Protein AF-K9XPC3-F1 (afdb_monomer_lite)

InterPro domains:
  IPR000932 Photosystem antenna protein-like [PF00421] (11-180)
  IPR036001 Photosystem antenna protein-like superfamily [SSF161077] (6-195)

Organism: Stanieria cyanosphaera (strain ATCC 29371 / PCC 7437) (NCBI:txid111780)

Sequence (208 aa):
MHTYDQPRVKYDWWAGNARFANLSGLFIAAHVAQAALITFWAGAFTFFELSKFDPSLPMSEQGLILLPHLATLGLGVGEGGQVVDTVDTYPMFVVGAVHLISSGVLGAGALFHNFKAPSDLKEAKGQARKFHFEWDDPKQLGIILGHHLLFLGIGALLLVGKAMFWGGLYDVNIQDVRVVTEPTLNPLTRRQKARSFRNVKRRIKVTN

Radius of gyration: 22.87 Å; chains: 1; bounding box: 52×40×64 Å

pLDDT: mean 90.03, std 12.76, range [41.28, 98.69]

Structure (mmCIF, N/CA/C/O backbone):
data_AF-K9XPC3-F1
#
_entry.id   AF-K9XPC3-F1
#
loop_
_atom_site.group_PDB
_atom_site.id
_atom_site.type_symbol
_atom_site.label_atom_id
_atom_site.label_alt_id
_atom_site.label_comp_id
_atom_site.label_asym_id
_atom_site.label_entity_id
_atom_site.label_seq_id
_atom_site.pdbx_PDB_ins_code
_atom_site.Cartn_x
_atom_site.Cartn_y
_atom_site.Cartn_z
_atom_site.occupancy
_atom_site.B_iso_or_equiv
_atom_site.auth_seq_id
_atom_site.auth_comp_id
_atom_site.auth_asym_id
_atom_site.auth_atom_id
_atom_site.pdbx_PDB_model_num
ATOM 1 N N . MET A 1 1 ? 4.446 8.593 -24.744 1.00 71.50 1 MET A N 1
ATOM 2 C CA . MET A 1 1 ? 3.909 9.978 -24.724 1.00 71.50 1 MET A CA 1
ATOM 3 C C . MET A 1 1 ? 3.446 10.337 -26.118 1.00 71.50 1 MET A C 1
ATOM 5 O O . MET A 1 1 ? 4.089 9.898 -27.059 1.00 71.50 1 MET A O 1
ATOM 9 N N . HIS A 1 2 ? 2.356 11.092 -26.259 1.00 74.19 2 HIS A N 1
ATOM 10 C CA . HIS A 1 2 ? 1.930 11.565 -27.573 1.00 74.19 2 HIS A CA 1
ATOM 11 C C . HIS A 1 2 ? 2.957 12.576 -28.085 1.00 74.19 2 HIS A C 1
ATOM 13 O O . HIS A 1 2 ? 3.075 13.670 -27.536 1.00 74.19 2 HIS A O 1
ATOM 19 N N . THR A 1 3 ? 3.744 12.190 -29.082 1.00 77.00 3 THR A N 1
ATOM 20 C CA . THR A 1 3 ? 4.784 13.048 -29.654 1.00 77.00 3 THR A CA 1
ATOM 21 C C . THR A 1 3 ? 4.285 13.855 -30.850 1.00 77.00 3 THR A C 1
ATOM 23 O O . THR A 1 3 ? 5.065 14.619 -31.400 1.00 77.00 3 THR A O 1
ATOM 26 N N . TYR A 1 4 ? 3.003 13.731 -31.236 1.00 77.12 4 TYR A N 1
ATOM 27 C CA . TYR A 1 4 ? 2.427 14.379 -32.428 1.00 77.12 4 TYR A CA 1
ATOM 28 C C . TYR A 1 4 ? 3.319 14.173 -33.665 1.00 77.12 4 TYR A C 1
ATOM 30 O O . TYR A 1 4 ? 3.701 15.130 -34.333 1.00 77.12 4 TYR A O 1
ATOM 38 N N . ASP A 1 5 ? 3.746 12.925 -33.879 1.00 77.25 5 ASP A N 1
ATOM 39 C CA . ASP A 1 5 ? 4.663 12.503 -34.946 1.00 77.25 5 ASP A CA 1
ATOM 40 C C . ASP A 1 5 ? 6.055 13.166 -34.925 1.00 77.25 5 ASP A C 1
ATOM 42 O O . ASP A 1 5 ? 6.847 12.999 -35.852 1.00 77.25 5 ASP A O 1
ATOM 46 N N . GLN A 1 6 ? 6.415 13.869 -33.843 1.00 76.12 6 GLN A N 1
ATOM 47 C CA . GLN A 1 6 ? 7.763 14.399 -33.659 1.00 76.12 6 GLN A CA 1
ATOM 48 C C . GLN A 1 6 ? 8.710 13.291 -33.170 1.00 76.12 6 GLN A C 1
ATOM 50 O O . GLN A 1 6 ? 8.549 12.780 -32.057 1.00 76.12 6 GLN A O 1
ATOM 55 N N . PRO A 1 7 ? 9.755 12.937 -33.940 1.00 73.94 7 PRO A N 1
ATOM 56 C CA . PRO A 1 7 ? 10.661 11.844 -33.583 1.00 73.94 7 PRO A CA 1
ATOM 57 C C . PRO A 1 7 ? 11.599 12.197 -32.419 1.00 73.94 7 PRO A C 1
ATOM 59 O O . PRO A 1 7 ? 12.181 11.311 -31.797 1.00 73.94 7 PRO A O 1
ATOM 62 N N . ARG A 1 8 ? 11.770 13.491 -32.112 1.00 79.44 8 ARG A N 1
ATOM 63 C CA . ARG A 1 8 ? 12.551 13.981 -30.969 1.00 79.44 8 ARG A CA 1
ATOM 64 C C . ARG A 1 8 ? 11.817 15.116 -30.276 1.00 79.44 8 ARG A C 1
ATOM 66 O O . ARG A 1 8 ? 11.834 16.247 -30.748 1.00 79.44 8 ARG A O 1
ATOM 73 N N . VAL A 1 9 ? 11.237 14.812 -29.122 1.00 84.50 9 VAL A N 1
ATOM 74 C CA . VAL A 1 9 ? 10.659 15.812 -28.222 1.00 84.50 9 VAL A CA 1
ATOM 75 C C . VAL A 1 9 ? 11.666 16.105 -27.114 1.00 84.50 9 VAL A C 1
ATOM 77 O O . VAL A 1 9 ? 12.133 15.191 -26.432 1.00 84.50 9 VAL A O 1
ATOM 80 N N . LYS A 1 10 ? 12.017 17.380 -26.932 1.00 87.56 10 LYS A N 1
ATOM 81 C CA . LYS A 1 10 ? 12.843 17.832 -25.810 1.00 87.56 10 LYS A CA 1
ATOM 82 C C . LYS A 1 10 ? 11.926 18.355 -24.710 1.00 87.56 10 LYS A C 1
ATOM 84 O O . LYS A 1 10 ? 11.203 19.320 -24.920 1.00 87.56 10 LYS A O 1
ATOM 89 N N . TYR A 1 11 ? 11.977 17.725 -23.542 1.00 89.56 11 TYR A N 1
ATOM 90 C CA . TYR A 1 11 ? 11.212 18.156 -22.373 1.00 89.56 11 TYR A CA 1
ATOM 91 C C . TYR A 1 11 ? 12.061 19.048 -21.469 1.00 89.56 11 TYR A C 1
ATOM 93 O O . TYR A 1 11 ? 13.179 18.674 -21.096 1.00 89.56 11 TYR A O 1
ATOM 101 N N . ASP A 1 12 ? 11.517 20.192 -21.069 1.00 93.62 12 ASP A N 1
ATOM 102 C CA . ASP A 1 12 ? 12.112 21.068 -20.059 1.00 93.62 12 ASP A CA 1
ATOM 103 C C . ASP A 1 12 ? 12.017 20.466 -18.649 1.00 93.62 12 ASP A C 1
ATOM 105 O O . ASP A 1 12 ? 11.412 19.417 -18.431 1.00 93.62 12 ASP A O 1
ATOM 109 N N . TRP A 1 13 ? 12.685 21.094 -17.678 1.00 95.31 13 TRP A N 1
ATOM 110 C CA . TRP A 1 13 ? 12.867 20.537 -16.332 1.00 95.31 13 TRP A CA 1
ATOM 111 C C . TRP A 1 13 ? 11.548 20.325 -15.572 1.00 95.31 13 TRP A C 1
ATOM 113 O O . TRP A 1 13 ? 11.419 19.338 -14.852 1.00 95.31 13 TRP A O 1
ATOM 123 N N . TRP A 1 14 ? 10.552 21.189 -15.784 1.00 93.88 14 TRP A N 1
ATOM 124 C CA . TRP A 1 14 ? 9.223 21.080 -15.172 1.00 93.88 14 TRP A CA 1
ATOM 125 C C . TRP A 1 14 ? 8.438 19.858 -15.679 1.00 93.88 14 TRP A C 1
ATOM 127 O O . TRP A 1 14 ? 7.578 19.340 -14.974 1.00 93.88 14 TRP A O 1
ATOM 137 N N . ALA A 1 15 ? 8.780 19.348 -16.868 1.00 93.88 15 ALA A N 1
ATOM 138 C CA . ALA A 1 15 ? 8.285 18.093 -17.430 1.00 93.88 15 ALA A CA 1
ATOM 139 C C . ALA A 1 15 ? 9.340 16.975 -17.343 1.00 93.88 15 ALA A C 1
ATOM 141 O O . ALA A 1 15 ? 9.340 16.053 -18.155 1.00 93.88 15 ALA A O 1
ATOM 142 N N . GLY A 1 16 ? 10.264 17.036 -16.378 1.00 93.31 16 GLY A N 1
ATOM 143 C CA . GLY A 1 16 ? 11.435 16.155 -16.320 1.00 93.31 16 GLY A CA 1
ATOM 144 C C . GLY A 1 16 ? 11.111 14.658 -16.365 1.00 93.31 16 GLY A C 1
ATOM 145 O O . GLY A 1 16 ? 11.812 13.906 -17.042 1.00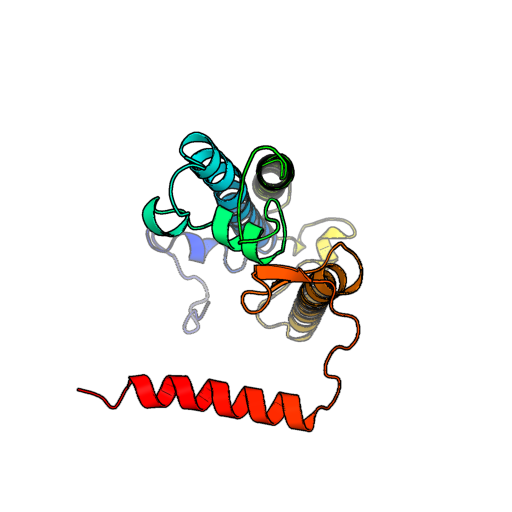 93.31 16 GLY A O 1
ATOM 146 N N . ASN A 1 17 ? 10.006 14.230 -15.744 1.00 95.25 17 ASN A N 1
ATOM 147 C CA . ASN A 1 17 ? 9.603 12.819 -15.723 1.00 95.25 17 ASN A CA 1
ATOM 148 C C . ASN A 1 17 ? 9.203 12.273 -17.103 1.00 95.25 17 ASN A C 1
ATOM 150 O O . ASN A 1 17 ? 9.274 11.070 -17.346 1.00 95.25 17 ASN A O 1
ATOM 154 N N . ALA A 1 18 ? 8.856 13.152 -18.046 1.00 93.25 18 ALA A N 1
ATOM 155 C CA . ALA A 1 18 ? 8.608 12.788 -19.437 1.00 93.25 18 ALA A CA 1
ATOM 156 C C . ALA A 1 18 ? 9.827 12.152 -20.117 1.00 93.25 18 ALA A C 1
ATOM 158 O O . ALA A 1 18 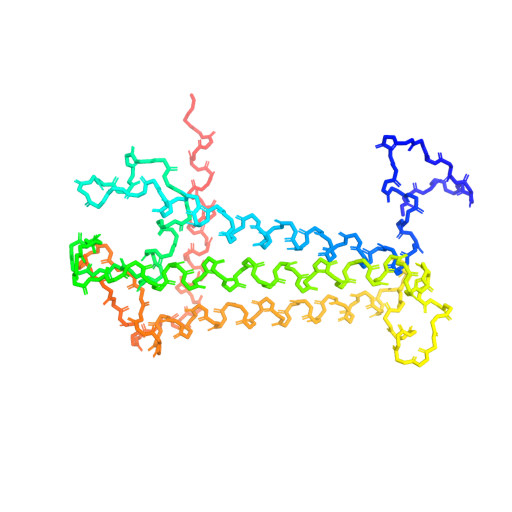? 9.686 11.315 -21.009 1.00 93.25 18 ALA A O 1
ATOM 159 N N . ARG A 1 19 ? 11.034 12.534 -19.681 1.00 93.31 19 ARG A N 1
ATOM 160 C CA . ARG A 1 19 ? 12.304 12.147 -20.311 1.00 93.31 19 ARG A CA 1
ATOM 161 C C . ARG A 1 19 ? 12.600 10.653 -20.202 1.00 93.31 19 ARG A C 1
ATOM 163 O O . ARG A 1 19 ? 13.283 10.123 -21.069 1.00 93.31 19 ARG A O 1
ATOM 170 N N . PHE A 1 20 ? 12.086 9.978 -19.173 1.00 93.19 20 PHE A N 1
ATOM 171 C CA . PHE A 1 20 ? 12.292 8.541 -18.966 1.00 93.19 20 PHE A CA 1
ATOM 172 C C . PHE A 1 20 ? 11.049 7.695 -19.263 1.00 93.19 20 PHE A C 1
ATOM 174 O O . PHE A 1 20 ? 11.041 6.501 -18.981 1.00 93.19 20 PHE A O 1
ATOM 181 N N . ALA A 1 21 ? 10.013 8.272 -19.881 1.00 92.00 21 ALA A N 1
ATOM 182 C CA . ALA A 1 21 ? 8.788 7.540 -20.201 1.00 92.00 21 ALA A CA 1
ATOM 183 C C . ALA A 1 21 ? 9.033 6.311 -21.099 1.00 92.00 21 ALA A C 1
ATOM 185 O O . ALA A 1 21 ? 8.312 5.329 -20.982 1.00 92.00 21 ALA A O 1
ATOM 186 N N . ASN A 1 22 ? 10.053 6.350 -21.962 1.00 91.44 22 ASN A N 1
ATOM 187 C CA . ASN A 1 22 ? 10.439 5.234 -22.836 1.00 91.44 22 ASN A CA 1
ATOM 188 C C . ASN A 1 22 ? 11.671 4.462 -22.321 1.00 91.44 22 ASN A C 1
ATOM 190 O O . ASN A 1 22 ? 12.209 3.624 -23.032 1.00 91.44 22 ASN A O 1
ATOM 194 N N . LEU A 1 23 ? 12.148 4.759 -21.108 1.00 94.38 23 LEU A N 1
ATOM 195 C CA . LEU A 1 23 ? 13.313 4.113 -20.502 1.00 94.38 23 LEU A CA 1
ATOM 196 C C . LEU A 1 23 ? 12.819 3.150 -19.425 1.00 94.38 23 LEU A C 1
ATOM 198 O O . LEU A 1 23 ? 12.628 3.541 -18.275 1.00 94.38 23 LEU A O 1
ATOM 202 N N . SER A 1 24 ? 12.565 1.894 -19.802 1.00 94.81 24 SER A N 1
ATOM 203 C CA . SER A 1 24 ? 11.862 0.929 -18.944 1.00 94.81 24 SER A CA 1
ATOM 204 C C . SER A 1 24 ? 12.557 0.679 -17.594 1.00 94.81 24 SER A C 1
ATOM 206 O O . SER A 1 24 ? 11.883 0.436 -16.596 1.00 94.81 24 SER A O 1
ATOM 208 N N . GLY A 1 25 ? 13.890 0.765 -17.533 1.00 95.12 25 GLY A N 1
ATOM 209 C CA . GLY A 1 25 ? 14.661 0.606 -16.294 1.00 95.12 25 GLY A CA 1
ATOM 210 C C . GLY A 1 25 ? 14.471 1.781 -15.333 1.00 95.12 25 GLY A C 1
ATOM 211 O O . GLY A 1 25 ? 14.117 1.580 -14.170 1.00 95.12 25 GLY A O 1
ATOM 212 N N . LEU A 1 26 ? 14.610 3.014 -15.834 1.00 95.81 26 LEU A N 1
ATOM 213 C CA . LEU A 1 26 ? 14.347 4.224 -15.041 1.00 95.81 26 LEU A CA 1
ATOM 214 C C . LEU A 1 26 ? 12.867 4.365 -14.672 1.00 95.81 26 LEU A C 1
ATOM 216 O O . LEU A 1 26 ? 12.542 4.834 -13.582 1.00 95.81 26 LEU A O 1
ATOM 220 N N . PHE A 1 27 ? 11.967 3.912 -15.545 1.00 96.56 27 PHE A N 1
ATOM 221 C CA . PHE A 1 27 ? 10.538 3.874 -15.265 1.00 96.56 27 PHE A CA 1
ATOM 222 C C . PHE A 1 27 ? 10.237 3.006 -14.037 1.00 96.56 27 PHE A C 1
ATOM 224 O O . PHE A 1 27 ? 9.509 3.446 -13.145 1.00 96.56 27 PHE A O 1
ATOM 231 N N . ILE A 1 28 ? 10.841 1.816 -13.938 1.00 95.81 28 ILE A N 1
ATOM 232 C CA . ILE A 1 28 ? 10.727 0.954 -12.752 1.00 95.81 28 ILE A CA 1
ATOM 233 C C . ILE A 1 28 ? 11.329 1.641 -11.525 1.00 95.81 28 ILE A C 1
ATOM 235 O O . ILE A 1 28 ? 10.678 1.678 -10.482 1.00 95.81 28 ILE A O 1
ATOM 239 N N . ALA A 1 29 ? 12.524 2.231 -11.646 1.00 97.19 29 ALA A N 1
ATOM 240 C CA . ALA A 1 29 ? 13.179 2.926 -10.536 1.00 97.19 29 ALA A CA 1
ATOM 241 C C . ALA A 1 29 ? 12.275 4.011 -9.925 1.00 97.19 29 ALA A C 1
ATOM 243 O O . ALA A 1 29 ? 12.095 4.051 -8.708 1.00 97.19 29 ALA A O 1
ATOM 244 N N . ALA A 1 30 ? 11.647 4.839 -10.765 1.00 97.94 30 ALA A N 1
ATOM 245 C CA . ALA A 1 30 ? 10.747 5.901 -10.324 1.00 97.94 30 ALA A CA 1
ATOM 246 C C . ALA A 1 30 ? 9.498 5.362 -9.599 1.00 97.94 30 ALA A C 1
ATOM 248 O O . ALA A 1 30 ? 9.115 5.888 -8.554 1.00 97.94 30 ALA A O 1
ATOM 249 N N . HIS A 1 31 ? 8.877 4.294 -10.110 1.00 98.25 31 HIS A N 1
ATOM 250 C CA . HIS A 1 31 ? 7.683 3.710 -9.485 1.00 98.25 31 HIS A CA 1
ATOM 251 C C . HIS A 1 31 ? 8.003 3.010 -8.164 1.00 98.25 31 HIS A C 1
ATOM 253 O O . HIS A 1 31 ? 7.253 3.151 -7.198 1.00 98.25 31 HIS A O 1
ATOM 259 N N . VAL A 1 32 ? 9.132 2.300 -8.091 1.00 98.12 32 VAL A N 1
ATOM 260 C CA . VAL A 1 32 ? 9.592 1.671 -6.847 1.00 98.12 32 VAL A CA 1
ATOM 261 C C . VAL A 1 32 ? 9.971 2.738 -5.814 1.00 98.12 32 VAL A C 1
ATOM 263 O O . VAL A 1 32 ? 9.619 2.587 -4.647 1.00 98.12 32 VAL A O 1
ATOM 266 N N . ALA A 1 33 ? 10.596 3.849 -6.224 1.00 98.31 33 ALA A N 1
ATOM 267 C CA . ALA A 1 33 ? 10.868 4.981 -5.335 1.00 98.31 33 ALA A CA 1
ATOM 268 C C . ALA A 1 33 ? 9.572 5.585 -4.773 1.00 98.31 33 ALA A C 1
ATOM 270 O O . ALA A 1 33 ? 9.472 5.827 -3.572 1.00 98.31 33 ALA A O 1
ATOM 271 N N . GLN A 1 34 ? 8.550 5.773 -5.612 1.00 98.56 34 GLN A N 1
ATOM 272 C CA . GLN A 1 34 ? 7.253 6.267 -5.154 1.00 98.56 34 GLN A CA 1
ATOM 273 C C . GLN A 1 34 ? 6.573 5.282 -4.192 1.00 98.56 34 GLN A C 1
ATOM 275 O O . GLN A 1 34 ? 6.027 5.698 -3.170 1.00 98.56 34 GLN A O 1
ATOM 280 N N . ALA A 1 35 ? 6.636 3.977 -4.471 1.00 98.38 35 ALA A N 1
ATOM 281 C CA . ALA A 1 35 ? 6.144 2.952 -3.552 1.00 98.38 35 ALA A CA 1
ATOM 282 C C . ALA A 1 35 ? 6.904 2.973 -2.213 1.00 98.38 35 ALA A C 1
ATOM 284 O O . ALA A 1 35 ? 6.286 2.832 -1.156 1.00 98.38 35 ALA A O 1
ATOM 285 N N . ALA A 1 36 ? 8.219 3.216 -2.238 1.00 98.50 36 ALA A N 1
ATOM 286 C CA . ALA A 1 36 ? 9.024 3.398 -1.035 1.00 98.50 36 ALA A CA 1
ATOM 287 C C . ALA A 1 36 ? 8.547 4.608 -0.222 1.00 98.50 36 ALA A C 1
ATOM 289 O O . ALA A 1 36 ? 8.359 4.472 0.980 1.00 98.50 36 ALA A O 1
ATOM 290 N N . LEU A 1 37 ? 8.268 5.751 -0.861 1.00 98.62 37 LEU A N 1
ATOM 291 C CA . LEU A 1 37 ? 7.750 6.945 -0.179 1.00 98.62 37 LEU A CA 1
ATOM 292 C C . LEU A 1 37 ? 6.374 6.713 0.454 1.00 98.62 37 LEU A C 1
ATOM 294 O O . LEU A 1 37 ? 6.155 7.119 1.592 1.00 98.62 37 LEU A O 1
ATOM 298 N N . ILE A 1 38 ? 5.463 6.030 -0.245 1.00 98.62 38 ILE A N 1
ATOM 299 C CA . ILE A 1 38 ? 4.139 5.677 0.296 1.00 98.62 38 ILE A CA 1
ATOM 300 C C . ILE A 1 38 ? 4.290 4.767 1.522 1.00 98.62 38 ILE A C 1
ATOM 302 O O . ILE A 1 38 ? 3.667 5.002 2.556 1.00 98.62 38 ILE A O 1
ATOM 306 N N . THR A 1 39 ? 5.146 3.749 1.423 1.00 98.56 39 THR A N 1
ATOM 307 C CA . THR A 1 39 ? 5.380 2.790 2.513 1.00 98.56 39 THR A CA 1
ATOM 308 C C . THR A 1 39 ? 6.096 3.455 3.694 1.00 98.56 39 THR A C 1
ATOM 310 O O . THR A 1 39 ? 5.754 3.203 4.847 1.00 98.56 39 THR A O 1
ATOM 313 N N . PHE A 1 40 ? 7.049 4.350 3.416 1.00 98.62 40 PHE A N 1
ATOM 314 C CA . PHE A 1 40 ? 7.739 5.154 4.423 1.00 98.62 40 PHE A CA 1
ATOM 315 C C . PHE A 1 40 ? 6.754 6.051 5.163 1.00 98.62 40 PHE A C 1
ATOM 317 O O . PHE A 1 40 ? 6.758 6.066 6.388 1.00 98.62 40 PHE A O 1
ATOM 324 N N . TRP A 1 41 ? 5.882 6.752 4.432 1.00 98.69 41 TRP A N 1
ATOM 325 C CA . TRP A 1 41 ? 4.845 7.589 5.024 1.00 98.69 41 TRP A CA 1
ATOM 326 C C . TRP A 1 41 ? 3.937 6.771 5.940 1.00 98.69 41 TRP A C 1
ATOM 328 O O . TRP A 1 41 ? 3.752 7.164 7.085 1.00 98.69 41 TRP A O 1
ATOM 338 N N . ALA A 1 42 ? 3.454 5.609 5.487 1.00 98.38 42 ALA A N 1
ATOM 339 C CA . ALA A 1 42 ? 2.615 4.738 6.306 1.00 98.38 42 ALA A CA 1
ATOM 340 C C . ALA A 1 42 ? 3.316 4.344 7.619 1.00 98.38 42 ALA A C 1
ATOM 342 O O . ALA A 1 42 ? 2.746 4.520 8.688 1.00 98.38 42 ALA A O 1
ATOM 343 N N . GLY A 1 43 ? 4.574 3.893 7.565 1.00 98.00 43 GLY A N 1
ATOM 344 C CA . GLY A 1 43 ? 5.322 3.513 8.770 1.00 98.00 43 GLY A CA 1
ATOM 345 C C . GLY A 1 43 ? 5.649 4.694 9.690 1.00 98.00 43 GLY A C 1
ATOM 346 O O . GLY A 1 43 ? 5.382 4.653 10.891 1.00 98.00 43 GLY A O 1
ATOM 347 N N . ALA A 1 44 ? 6.200 5.770 9.126 1.00 98.19 44 ALA A N 1
ATOM 348 C CA . ALA A 1 44 ? 6.624 6.948 9.876 1.00 98.19 44 ALA A CA 1
ATOM 349 C C . ALA A 1 44 ? 5.440 7.681 10.519 1.00 98.19 44 ALA A C 1
ATOM 351 O O . ALA A 1 44 ? 5.534 8.076 11.681 1.00 98.19 44 ALA A O 1
ATOM 352 N N . PHE A 1 45 ? 4.318 7.833 9.807 1.00 98.12 45 PHE A N 1
ATOM 353 C CA . PHE A 1 45 ? 3.137 8.495 10.359 1.00 98.12 45 PHE A CA 1
ATOM 354 C C . PHE A 1 45 ? 2.408 7.614 11.375 1.00 98.12 45 PHE A C 1
ATOM 356 O O . PHE A 1 45 ? 1.856 8.157 12.325 1.00 98.12 45 PHE A O 1
ATOM 363 N N . THR A 1 46 ? 2.468 6.278 11.273 1.00 97.69 46 THR A N 1
ATOM 364 C CA . THR A 1 46 ? 1.964 5.404 12.347 1.00 97.69 46 THR A CA 1
ATOM 365 C C . THR A 1 46 ? 2.753 5.616 13.640 1.00 97.69 46 THR A C 1
ATOM 367 O O . THR A 1 46 ? 2.151 5.746 14.702 1.00 97.69 46 THR A O 1
ATOM 370 N N . PHE A 1 47 ? 4.084 5.727 13.574 1.00 97.06 47 PHE A N 1
ATOM 371 C CA . PHE A 1 47 ? 4.886 6.055 14.759 1.00 97.06 47 PHE A CA 1
ATOM 372 C C . PHE A 1 47 ? 4.671 7.478 15.262 1.00 97.06 47 PHE A C 1
ATOM 374 O O . PHE A 1 47 ? 4.628 7.693 16.472 1.00 97.06 47 PHE A O 1
ATOM 381 N N . PHE A 1 48 ? 4.513 8.442 14.356 1.00 97.38 48 PHE A N 1
ATOM 382 C CA . PHE A 1 48 ? 4.171 9.807 14.735 1.00 97.38 48 PHE A CA 1
ATOM 383 C C . PHE A 1 48 ? 2.851 9.846 15.516 1.00 97.38 48 PHE A C 1
ATOM 385 O O . PHE A 1 48 ? 2.813 10.418 16.604 1.00 97.38 48 PHE A O 1
ATOM 392 N N . GLU A 1 49 ? 1.808 9.186 15.013 1.00 96.56 49 GLU A N 1
ATOM 393 C CA . GLU A 1 49 ? 0.515 9.089 15.692 1.00 96.56 49 GLU A CA 1
ATOM 394 C C . GLU A 1 49 ? 0.633 8.379 17.044 1.00 96.56 49 GLU A C 1
ATOM 396 O O . GLU A 1 49 ? 0.167 8.921 18.041 1.00 96.56 49 GLU A O 1
ATOM 401 N N . LEU A 1 50 ? 1.336 7.240 17.123 1.00 94.12 50 LEU A N 1
ATOM 402 C CA . LEU A 1 50 ? 1.578 6.543 18.397 1.00 94.12 50 LEU A CA 1
ATOM 403 C C . LEU A 1 50 ? 2.304 7.424 19.424 1.00 94.12 50 LEU A C 1
ATOM 405 O O . LEU A 1 50 ? 1.992 7.364 20.606 1.00 94.12 50 LEU A O 1
ATOM 409 N N . SER A 1 51 ? 3.241 8.274 18.992 1.00 94.62 51 SER A N 1
ATOM 410 C CA . SER A 1 51 ? 3.984 9.168 19.897 1.00 94.62 51 SER A CA 1
ATOM 411 C C . SER A 1 51 ? 3.139 10.287 20.517 1.00 94.62 51 SER A C 1
ATOM 413 O O . SER A 1 51 ? 3.574 10.934 21.471 1.00 94.62 51 SER A O 1
ATOM 415 N N . LYS A 1 52 ? 1.963 10.558 19.941 1.00 93.62 52 LYS A N 1
ATOM 416 C CA . LYS A 1 52 ? 1.020 11.597 20.375 1.00 93.62 52 LYS A CA 1
ATOM 417 C C . LYS A 1 52 ? -0.304 11.023 20.867 1.00 93.62 52 LYS A C 1
ATOM 419 O O . LYS A 1 52 ? -1.168 11.800 21.255 1.00 93.62 52 LYS A O 1
ATOM 424 N N . PHE A 1 53 ? -0.456 9.703 20.826 1.00 92.75 53 PHE A N 1
ATOM 425 C CA . PHE A 1 53 ? -1.690 9.033 21.179 1.00 92.75 53 PHE A CA 1
ATOM 426 C C . PHE A 1 53 ? -1.931 9.110 22.687 1.00 92.75 53 PHE A C 1
ATOM 428 O O . PHE A 1 53 ? -1.114 8.643 23.480 1.00 92.75 53 PHE A O 1
ATOM 435 N N . ASP A 1 54 ? -3.065 9.691 23.062 1.00 90.88 54 ASP A N 1
ATOM 436 C CA . ASP A 1 54 ? -3.580 9.720 24.423 1.00 90.88 54 ASP A CA 1
ATOM 437 C C . ASP A 1 54 ? -4.777 8.756 24.524 1.00 90.88 54 ASP A C 1
ATOM 439 O O . ASP A 1 54 ? -5.839 9.040 23.958 1.00 90.88 54 ASP A O 1
ATOM 443 N N . PRO A 1 55 ? -4.645 7.615 25.225 1.00 87.38 55 PRO A N 1
ATOM 444 C CA . PRO A 1 55 ? -5.731 6.645 25.358 1.00 87.38 55 PRO A CA 1
ATOM 445 C C . PRO A 1 55 ? -6.898 7.153 26.222 1.00 87.38 55 PRO A C 1
ATOM 447 O O . PRO A 1 55 ? -7.961 6.535 26.220 1.00 87.38 55 PRO A O 1
ATOM 450 N N . SER A 1 56 ? -6.736 8.265 26.953 1.00 88.00 56 SER A N 1
ATOM 451 C CA . SER A 1 56 ? -7.821 8.869 27.741 1.00 88.00 56 SER A CA 1
ATOM 452 C C . SER A 1 56 ? -8.824 9.652 26.888 1.00 88.00 56 SER A C 1
ATOM 454 O O . SER A 1 56 ? -9.931 9.941 27.349 1.00 88.00 56 SER A O 1
ATOM 456 N N . LEU A 1 57 ? -8.461 9.973 25.642 1.00 90.38 57 LEU A N 1
ATOM 457 C CA . LEU A 1 57 ? -9.288 10.727 24.706 1.00 90.38 57 LEU A CA 1
ATOM 458 C C . LEU A 1 57 ? -9.792 9.833 23.560 1.00 90.38 57 LEU A C 1
ATOM 460 O O . LEU A 1 57 ? -9.076 8.940 23.101 1.00 90.38 57 LEU A O 1
ATOM 464 N N . PRO A 1 58 ? -10.986 10.099 23.000 1.00 90.19 58 PRO A N 1
ATOM 465 C CA . PRO A 1 58 ? -11.440 9.416 21.794 1.00 90.19 58 PRO A CA 1
ATOM 466 C C . PRO A 1 58 ? -10.469 9.620 20.620 1.00 90.19 58 PRO A C 1
ATOM 468 O O . PRO A 1 58 ? -9.973 10.726 20.390 1.00 90.19 58 PRO A O 1
ATOM 471 N N . MET A 1 59 ? -10.250 8.582 19.804 1.00 90.81 59 MET A N 1
ATOM 472 C CA . MET A 1 59 ? -9.379 8.676 18.618 1.00 90.81 59 MET A CA 1
ATOM 473 C C . MET A 1 59 ? -9.820 9.762 17.623 1.00 90.81 59 MET A C 1
ATOM 475 O O . MET A 1 59 ? -8.989 10.349 16.931 1.00 90.81 59 MET A O 1
ATOM 479 N N . SER A 1 60 ? -11.124 10.038 17.549 1.00 92.19 60 SER A N 1
ATOM 480 C CA . SER A 1 60 ? -11.700 11.044 16.651 1.00 92.19 60 SER A CA 1
ATOM 481 C C . SER A 1 60 ? -11.308 12.482 16.996 1.00 92.19 60 SER A C 1
ATOM 483 O O . SER A 1 60 ? -11.405 13.349 16.132 1.00 92.19 60 SER A O 1
ATOM 485 N N . GLU A 1 61 ? -10.874 12.748 18.229 1.00 94.38 61 GLU A N 1
ATOM 486 C CA . GLU A 1 61 ? -10.576 14.103 18.715 1.00 94.38 61 GLU A CA 1
ATOM 487 C C . GLU A 1 61 ? -9.087 14.465 18.619 1.00 94.38 61 GLU A C 1
ATOM 489 O O . GLU A 1 61 ? -8.712 15.619 18.800 1.00 94.38 61 GLU A O 1
ATOM 494 N N . GLN A 1 62 ? -8.231 13.498 18.281 1.00 93.88 62 GLN A N 1
ATOM 495 C CA . GLN A 1 62 ? -6.772 13.645 18.317 1.00 93.88 62 GLN A CA 1
ATOM 496 C C . GLN A 1 62 ? -6.136 13.855 16.930 1.00 93.88 62 GLN A C 1
ATOM 498 O O . GLN A 1 62 ? -4.916 13.924 16.804 1.00 93.88 62 GLN A O 1
ATOM 503 N N . GLY A 1 63 ? -6.947 13.950 15.869 1.00 94.62 63 GLY A N 1
ATOM 504 C CA . GLY A 1 63 ? -6.450 14.132 14.499 1.00 94.62 63 GLY A CA 1
ATOM 505 C C . GLY A 1 63 ? -5.724 12.907 13.928 1.00 94.62 63 GLY A C 1
ATOM 506 O O . GLY A 1 63 ? -4.879 13.054 13.047 1.00 94.62 63 GLY A O 1
ATOM 507 N N . LEU A 1 64 ? -6.040 11.710 14.427 1.00 94.75 64 LEU A N 1
ATOM 508 C CA . LEU A 1 64 ? -5.443 10.451 13.982 1.00 94.75 64 LEU A CA 1
ATOM 509 C C . LEU A 1 64 ? -6.082 9.994 12.672 1.00 94.75 64 LEU A C 1
ATOM 511 O O . LEU A 1 64 ? -7.307 10.027 12.523 1.00 94.75 64 LEU A O 1
ATOM 515 N N . ILE A 1 65 ? -5.267 9.509 11.739 1.00 96.31 65 ILE A N 1
ATOM 516 C CA . ILE A 1 65 ? -5.750 8.948 10.478 1.00 96.31 65 ILE A CA 1
ATOM 517 C C . ILE A 1 65 ? -5.337 7.492 10.308 1.00 96.31 65 ILE A C 1
ATOM 519 O O . ILE A 1 65 ? -6.138 6.727 9.788 1.00 96.31 65 ILE A O 1
ATOM 523 N N . LEU A 1 66 ? -4.163 7.054 10.761 1.00 96.88 66 LEU A N 1
ATOM 524 C CA . LEU A 1 66 ? -3.686 5.683 10.557 1.00 96.88 66 LEU A CA 1
ATOM 525 C C . LEU A 1 66 ? -4.121 4.731 11.670 1.00 96.88 66 LEU A C 1
ATOM 527 O O . LEU A 1 66 ? -4.603 3.638 11.361 1.00 96.88 66 LEU A O 1
ATOM 531 N N . LEU A 1 67 ? -4.017 5.128 12.941 1.00 94.56 67 LEU A N 1
ATOM 532 C CA . LEU A 1 67 ? -4.428 4.273 14.065 1.00 94.56 67 LEU A CA 1
ATOM 533 C C . LEU A 1 67 ? -5.906 3.860 13.981 1.00 94.56 67 LEU A C 1
ATOM 535 O O . LEU A 1 67 ? -6.177 2.668 14.136 1.00 94.56 67 LEU A O 1
ATOM 539 N N . PRO A 1 68 ? -6.855 4.747 13.609 1.00 94.56 68 PRO A N 1
ATOM 540 C CA . PRO A 1 68 ? -8.237 4.339 13.375 1.00 94.56 68 PRO A CA 1
ATOM 541 C C . PRO A 1 68 ? -8.383 3.302 12.253 1.00 94.56 68 PRO A C 1
ATOM 543 O O . PRO A 1 68 ? -9.188 2.383 12.377 1.00 94.56 68 PRO A O 1
ATOM 546 N N . HIS A 1 69 ? -7.592 3.377 11.174 1.00 96.25 69 HIS A N 1
ATOM 547 C CA . HIS A 1 69 ? -7.632 2.350 10.123 1.00 96.25 69 HIS A CA 1
ATOM 548 C C . HIS A 1 69 ? -7.171 0.986 10.658 1.00 96.25 69 HIS A C 1
ATOM 550 O O . HIS A 1 69 ? -7.802 -0.028 10.358 1.00 96.25 69 HIS A O 1
ATOM 556 N N . LEU A 1 70 ? -6.127 0.944 11.489 1.00 95.25 70 LEU A N 1
ATOM 557 C CA . LEU A 1 70 ? -5.665 -0.298 12.120 1.00 95.25 70 LEU A CA 1
ATOM 558 C C . LEU A 1 70 ? -6.682 -0.835 13.138 1.00 95.25 70 LEU A C 1
ATOM 560 O O . LEU A 1 70 ? -6.960 -2.035 13.149 1.00 95.25 70 LEU A O 1
ATOM 564 N N . ALA A 1 71 ? -7.310 0.055 13.903 1.00 93.12 71 ALA A N 1
ATOM 565 C CA . ALA A 1 71 ? -8.410 -0.271 14.802 1.00 93.12 71 ALA A CA 1
ATOM 566 C C . ALA A 1 71 ? -9.591 -0.914 14.055 1.00 93.12 71 ALA A C 1
ATOM 568 O O . ALA A 1 71 ? -10.103 -1.942 14.491 1.00 93.12 71 ALA A O 1
ATOM 569 N N . THR A 1 72 ? -9.981 -0.410 12.873 1.00 94.44 72 THR A N 1
ATOM 570 C CA . THR A 1 72 ? -11.050 -1.059 12.080 1.00 94.44 72 THR A CA 1
ATOM 571 C C . THR A 1 72 ? -10.699 -2.482 11.637 1.00 94.44 72 THR A C 1
ATOM 573 O O . THR A 1 72 ? -11.585 -3.329 11.498 1.00 94.44 72 THR A O 1
ATOM 576 N N . LEU A 1 73 ? -9.407 -2.781 11.471 1.00 95.00 73 LEU A N 1
ATOM 577 C CA . LEU A 1 73 ? -8.916 -4.133 11.197 1.00 95.00 73 LEU A CA 1
ATOM 578 C C . LEU A 1 73 ? -8.885 -5.023 12.451 1.00 95.00 73 LEU A C 1
ATOM 580 O O . LEU A 1 73 ? -8.467 -6.177 12.361 1.00 95.00 73 LEU A O 1
ATOM 584 N N . GLY A 1 74 ? -9.327 -4.520 13.606 1.00 91.50 74 GLY A N 1
ATOM 585 C CA . GLY A 1 74 ? -9.307 -5.226 14.884 1.00 91.50 74 GLY A CA 1
ATOM 586 C C . GLY A 1 74 ? -7.906 -5.344 15.484 1.00 91.50 74 GLY A C 1
ATOM 587 O O . GLY A 1 74 ? -7.629 -6.314 16.181 1.00 91.50 74 GLY A O 1
ATOM 588 N N . LEU A 1 75 ? -6.988 -4.430 15.149 1.00 91.06 75 LEU A N 1
ATOM 589 C CA . LEU A 1 75 ? -5.651 -4.382 15.741 1.00 91.06 75 LEU A CA 1
ATOM 590 C C . LEU A 1 75 ? -5.638 -3.352 16.862 1.00 91.06 75 LEU A C 1
ATOM 592 O O . LEU A 1 75 ? -5.989 -2.201 16.622 1.00 91.06 75 LEU A O 1
ATOM 596 N N . GLY A 1 76 ? -5.201 -3.751 18.055 1.00 86.56 76 GLY A N 1
ATOM 597 C CA . GLY A 1 76 ? -5.062 -2.827 19.179 1.00 86.56 76 GLY A CA 1
ATOM 598 C C . GLY A 1 76 ? -6.394 -2.252 19.689 1.00 86.56 76 GLY A C 1
ATOM 599 O O . GLY A 1 76 ? -6.377 -1.198 20.306 1.00 86.56 76 GLY A O 1
ATOM 600 N N . VAL A 1 77 ? -7.530 -2.913 19.422 1.00 88.38 77 VAL A N 1
ATOM 601 C CA . VAL A 1 77 ? -8.855 -2.568 19.976 1.00 88.38 77 VAL A CA 1
ATOM 602 C C . VAL A 1 77 ? -9.568 -3.796 20.544 1.00 88.38 77 VAL A C 1
ATOM 604 O O . VAL A 1 77 ? -9.393 -4.898 20.022 1.00 88.38 77 VAL A O 1
ATOM 607 N N . GLY A 1 78 ? -10.375 -3.592 21.586 1.00 82.94 78 GLY A N 1
ATOM 608 C CA . GLY A 1 78 ? -11.241 -4.612 22.189 1.00 82.94 78 GLY A CA 1
ATOM 609 C C . GLY A 1 78 ? -12.647 -4.084 22.480 1.00 82.94 78 GLY A C 1
ATOM 610 O O . GLY A 1 78 ? -13.128 -3.174 21.796 1.00 82.94 78 GLY A O 1
ATOM 611 N N . GLU A 1 79 ? -13.290 -4.638 23.509 1.00 84.88 79 GLU A N 1
ATOM 612 C CA . GLU A 1 79 ? -14.652 -4.283 23.919 1.00 84.88 79 GLU A CA 1
ATOM 613 C C . GLU A 1 79 ? -14.810 -2.770 24.171 1.00 84.88 79 GLU A C 1
ATOM 615 O O . GLU A 1 79 ? -13.926 -2.092 24.701 1.00 84.88 79 GLU A O 1
ATOM 620 N N . GLY A 1 80 ? -15.933 -2.206 23.725 1.00 82.44 80 GLY A N 1
ATOM 621 C CA . GLY A 1 80 ? -16.205 -0.769 23.772 1.00 82.44 80 GLY A CA 1
ATOM 622 C C . GLY A 1 80 ? -15.342 0.068 22.820 1.00 82.44 80 GLY A C 1
ATOM 623 O O . GLY A 1 80 ? -15.410 1.294 22.866 1.00 82.44 80 GLY A O 1
ATOM 624 N N . GLY A 1 81 ? -14.521 -0.561 21.969 1.00 77.19 81 GLY A N 1
ATOM 625 C CA . GLY A 1 81 ? -13.538 0.140 21.135 1.00 77.19 81 GLY A CA 1
ATOM 626 C C . GLY A 1 81 ? -12.390 0.748 21.936 1.00 77.19 81 GLY A C 1
ATOM 627 O O . GLY A 1 81 ? -11.720 1.660 21.450 1.00 77.19 81 GLY A O 1
ATOM 628 N N . GLN A 1 82 ? -12.181 0.280 23.168 1.00 77.44 82 GLN A N 1
ATOM 629 C CA . GLN A 1 82 ? -11.142 0.825 24.021 1.00 77.44 82 GLN A CA 1
ATOM 630 C C . GLN A 1 82 ? -9.758 0.354 23.569 1.00 77.44 82 GLN A C 1
ATOM 632 O O . GLN A 1 82 ? -9.556 -0.801 23.180 1.00 77.44 82 GLN A O 1
ATOM 637 N N . VAL A 1 83 ? -8.807 1.278 23.674 1.00 70.06 83 VAL A N 1
ATOM 638 C CA . VAL A 1 83 ? -7.364 1.035 23.577 1.00 70.06 83 VAL A CA 1
ATOM 639 C C . VAL A 1 83 ? -6.783 1.292 24.963 1.00 70.06 83 VAL A C 1
ATOM 641 O O . VAL A 1 83 ? -6.115 2.292 25.201 1.00 70.06 83 VAL A O 1
ATOM 644 N N . VAL A 1 84 ? -7.167 0.459 25.925 1.00 55.56 84 VAL A N 1
ATOM 645 C CA . VAL A 1 84 ? -6.660 0.520 27.307 1.00 55.56 84 VAL A CA 1
ATOM 646 C C . VAL A 1 84 ? -5.713 -0.641 27.564 1.00 55.56 84 VAL A C 1
ATOM 648 O O . VAL A 1 84 ? -5.745 -1.603 26.813 1.00 55.56 84 VAL A O 1
ATOM 651 N N . ASP A 1 85 ? -4.915 -0.548 28.632 1.00 47.62 85 ASP A N 1
ATOM 652 C CA . ASP A 1 85 ? -3.850 -1.446 29.132 1.00 47.62 85 ASP A CA 1
ATOM 653 C C . ASP A 1 85 ? -4.017 -2.980 28.966 1.00 47.62 85 ASP A C 1
ATOM 655 O O . ASP A 1 85 ? -3.055 -3.726 29.140 1.00 47.62 85 ASP A O 1
ATOM 659 N N . THR A 1 86 ? -5.204 -3.487 28.626 1.00 45.03 86 THR A N 1
ATOM 660 C CA . THR A 1 86 ? -5.481 -4.889 28.265 1.00 45.03 86 THR A CA 1
ATOM 661 C C . THR A 1 86 ? -5.332 -5.189 26.764 1.00 45.03 86 THR A C 1
ATOM 663 O O . THR A 1 86 ? -5.161 -6.348 26.385 1.00 45.03 86 THR A O 1
ATOM 666 N N . VAL A 1 87 ? -5.359 -4.162 25.910 1.00 56.06 87 VAL A N 1
ATOM 667 C CA . VAL A 1 87 ? -5.199 -4.214 24.456 1.00 56.06 87 VAL A CA 1
ATOM 668 C C . VAL A 1 87 ? -3.991 -3.365 24.059 1.00 56.06 87 VAL A C 1
ATOM 670 O O . VAL A 1 87 ? -4.062 -2.163 23.819 1.00 56.06 87 VAL A O 1
ATOM 673 N N . ASP A 1 88 ? -2.851 -4.036 24.028 1.00 73.88 88 ASP A N 1
ATOM 674 C CA . ASP A 1 88 ? -1.539 -3.487 23.713 1.00 73.88 88 ASP A CA 1
ATOM 675 C C . ASP A 1 88 ? -1.539 -2.719 22.369 1.00 73.88 88 ASP A C 1
ATOM 677 O O . ASP A 1 88 ? -2.049 -3.217 21.362 1.00 73.88 88 ASP A O 1
ATOM 681 N N . THR A 1 89 ? -0.943 -1.518 22.324 1.00 86.62 89 THR A N 1
ATOM 682 C CA . THR A 1 89 ? -0.707 -0.773 21.065 1.00 86.62 89 THR A CA 1
ATOM 683 C C . THR A 1 89 ? 0.386 -1.421 20.211 1.00 86.62 89 THR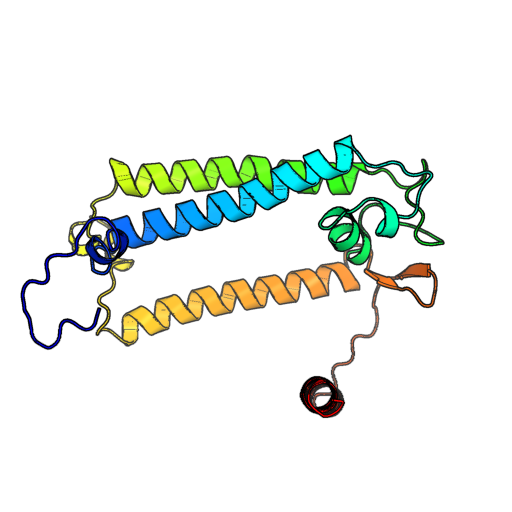 A C 1
ATOM 685 O O . THR A 1 89 ? 0.586 -1.057 19.047 1.00 86.62 89 THR A O 1
ATOM 688 N N . TYR A 1 90 ? 1.071 -2.430 20.747 1.00 90.94 90 TYR A N 1
ATOM 689 C CA . TYR A 1 90 ? 2.126 -3.179 20.085 1.00 90.94 90 TYR A CA 1
ATOM 690 C C . TYR A 1 90 ? 1.785 -3.692 18.679 1.00 90.94 90 TYR A C 1
ATOM 692 O O . TYR A 1 90 ? 2.629 -3.531 17.798 1.00 90.94 90 TYR A O 1
ATOM 700 N N . PRO A 1 91 ? 0.589 -4.233 18.361 1.00 92.19 91 PRO A N 1
ATOM 701 C CA . PRO A 1 91 ? 0.261 -4.610 16.989 1.00 92.19 91 PRO A CA 1
ATOM 702 C C . PRO A 1 91 ? 0.326 -3.418 16.024 1.00 92.19 91 PRO A C 1
ATOM 704 O O . PRO A 1 91 ? 0.793 -3.569 14.896 1.00 92.19 91 PRO A O 1
ATOM 707 N N . MET A 1 92 ? -0.079 -2.221 16.463 1.00 93.12 92 MET A N 1
ATOM 708 C CA . MET A 1 92 ? 0.038 -0.999 15.662 1.00 93.12 92 MET A CA 1
ATOM 709 C C . MET A 1 92 ? 1.503 -0.565 15.520 1.00 93.12 92 MET A C 1
ATOM 711 O O . MET A 1 92 ? 1.927 -0.192 14.424 1.00 93.12 92 MET A O 1
ATOM 715 N N . PHE A 1 93 ? 2.303 -0.693 16.585 1.00 94.88 93 PHE A N 1
ATOM 716 C CA . PHE A 1 93 ? 3.752 -0.470 16.533 1.00 94.88 93 PHE A CA 1
ATOM 717 C C . PHE A 1 93 ? 4.436 -1.412 15.531 1.00 94.88 93 PHE A C 1
ATOM 719 O O . PHE A 1 93 ? 5.224 -0.963 14.699 1.00 94.88 93 PHE A O 1
ATOM 726 N N . VAL A 1 94 ? 4.106 -2.707 15.557 1.00 96.62 94 VAL A N 1
ATOM 727 C CA . VAL A 1 94 ? 4.642 -3.713 14.628 1.00 96.62 94 VAL A CA 1
ATOM 728 C C . VAL A 1 94 ? 4.292 -3.353 13.189 1.00 96.62 94 VAL A C 1
ATOM 730 O O . VAL A 1 94 ? 5.163 -3.406 12.322 1.00 96.62 94 VAL A O 1
ATOM 733 N N . VAL A 1 95 ? 3.053 -2.932 12.919 1.00 97.00 95 VAL A N 1
ATOM 734 C CA . VAL A 1 95 ? 2.661 -2.465 11.582 1.00 97.00 95 VAL A CA 1
ATOM 735 C C . VAL A 1 95 ? 3.510 -1.267 11.150 1.00 97.00 95 VAL A C 1
ATOM 737 O O . VAL A 1 95 ? 4.037 -1.283 10.034 1.00 97.00 95 VAL A O 1
ATOM 740 N N . GLY A 1 96 ? 3.700 -0.275 12.025 1.00 97.50 96 GLY A N 1
ATOM 741 C CA . GLY A 1 96 ? 4.573 0.874 11.765 1.00 97.50 96 GLY A CA 1
ATOM 742 C C . GLY A 1 96 ? 6.012 0.456 11.436 1.00 97.50 96 GLY A C 1
ATOM 743 O O . GLY A 1 96 ? 6.567 0.872 10.415 1.00 97.50 96 GLY A O 1
ATOM 744 N N . ALA A 1 97 ? 6.586 -0.446 12.237 1.00 98.19 97 ALA A N 1
ATOM 745 C CA . ALA A 1 97 ? 7.943 -0.964 12.066 1.00 98.19 97 ALA A CA 1
ATOM 746 C C . ALA A 1 97 ? 8.113 -1.721 10.743 1.00 98.19 97 ALA A C 1
ATOM 748 O O . ALA A 1 97 ? 9.061 -1.470 9.996 1.00 98.19 97 ALA A O 1
ATOM 749 N N . VAL A 1 98 ? 7.181 -2.627 10.428 1.00 98.44 98 VAL A N 1
ATOM 750 C CA . VAL A 1 98 ? 7.214 -3.428 9.197 1.00 98.44 98 VAL A CA 1
ATOM 751 C C . VAL A 1 98 ? 7.165 -2.525 7.967 1.00 98.44 98 VAL A C 1
ATOM 753 O O . VAL A 1 98 ? 7.962 -2.722 7.049 1.00 98.44 98 VAL A O 1
ATOM 756 N N . HIS A 1 99 ? 6.296 -1.511 7.948 1.00 98.44 99 HIS A N 1
ATOM 757 C CA . HIS A 1 99 ? 6.234 -0.557 6.837 1.00 98.44 99 HIS A CA 1
ATOM 758 C C . HIS A 1 99 ? 7.522 0.268 6.731 1.00 98.44 99 HIS A C 1
ATOM 760 O O . HIS A 1 99 ? 8.093 0.386 5.644 1.00 98.44 99 HIS A O 1
ATOM 766 N N . LEU A 1 100 ? 8.040 0.774 7.853 1.00 98.06 100 LEU A N 1
ATOM 767 C CA . LEU A 1 100 ? 9.247 1.595 7.848 1.00 98.06 100 LEU A CA 1
ATOM 768 C C . LEU A 1 100 ? 10.468 0.812 7.339 1.00 98.06 100 LEU A C 1
ATOM 770 O O . LEU A 1 100 ? 11.173 1.288 6.449 1.00 98.06 100 LEU A O 1
ATOM 774 N N . ILE A 1 101 ? 10.680 -0.415 7.819 1.00 98.31 101 ILE A N 1
ATOM 775 C CA . ILE A 1 101 ? 11.786 -1.276 7.369 1.00 98.31 101 ILE A CA 1
ATOM 776 C C . ILE A 1 101 ? 11.602 -1.670 5.897 1.00 98.31 101 ILE A C 1
ATOM 778 O O . ILE A 1 101 ? 12.546 -1.577 5.108 1.00 98.31 101 ILE A O 1
ATOM 782 N N . SER A 1 102 ? 10.383 -2.045 5.496 1.00 98.44 102 SER A N 1
ATOM 783 C CA . SER A 1 102 ? 10.079 -2.397 4.101 1.00 98.44 102 SER A CA 1
ATOM 784 C C . SER A 1 102 ? 10.350 -1.235 3.144 1.00 98.44 102 SER A C 1
ATOM 786 O O . SER A 1 102 ? 10.858 -1.449 2.042 1.00 98.44 102 SER A O 1
ATOM 788 N N . SER A 1 103 ? 10.088 0.004 3.570 1.00 98.50 103 SER A N 1
ATOM 789 C CA . SER A 1 103 ? 10.392 1.197 2.776 1.00 98.50 103 SER A CA 1
ATOM 790 C C . SER A 1 103 ? 11.889 1.350 2.492 1.00 98.50 103 SER A C 1
ATOM 792 O O . SER A 1 103 ? 12.259 1.736 1.385 1.00 98.50 103 SER A O 1
ATOM 794 N N . GLY A 1 104 ? 12.756 0.960 3.435 1.00 98.12 104 GLY A N 1
ATOM 795 C CA . GLY A 1 104 ? 14.205 0.951 3.241 1.00 98.12 104 GLY A CA 1
ATOM 796 C C . GLY A 1 104 ? 14.637 -0.041 2.159 1.00 98.12 104 GLY A C 1
ATOM 797 O O . GLY A 1 104 ? 15.454 0.296 1.301 1.00 98.12 104 GLY A O 1
ATOM 798 N N . VAL A 1 105 ? 14.032 -1.234 2.135 1.00 98.50 105 VAL A N 1
ATOM 799 C CA . VAL A 1 105 ? 14.284 -2.249 1.095 1.00 98.50 105 VAL A CA 1
ATOM 800 C C . VAL A 1 105 ? 13.812 -1.760 -0.277 1.00 98.50 105 VAL A C 1
ATOM 802 O O . VAL A 1 105 ? 14.549 -1.869 -1.258 1.00 98.50 105 VAL A O 1
ATOM 805 N N . LEU A 1 106 ? 12.614 -1.172 -0.354 1.00 98.38 106 LEU A N 1
ATOM 806 C CA . LEU A 1 106 ? 12.089 -0.591 -1.594 1.00 98.38 106 LEU A CA 1
ATOM 807 C C . LEU A 1 106 ? 12.969 0.567 -2.086 1.00 98.38 106 LEU A C 1
ATOM 809 O O . LEU A 1 106 ? 13.308 0.622 -3.267 1.00 98.38 106 LEU A O 1
ATOM 813 N N . GLY A 1 107 ? 13.404 1.449 -1.184 1.00 98.00 107 GLY A N 1
ATOM 814 C CA . GLY A 1 107 ? 14.316 2.549 -1.494 1.00 98.00 107 GLY A CA 1
ATOM 815 C C . GLY A 1 107 ? 15.654 2.051 -2.042 1.00 98.00 107 GLY A C 1
ATOM 816 O O . GLY A 1 107 ? 16.113 2.531 -3.078 1.00 98.00 107 GLY A O 1
ATOM 817 N N . ALA A 1 108 ? 16.244 1.027 -1.420 1.00 98.12 108 ALA A N 1
ATOM 818 C CA . ALA A 1 108 ? 17.457 0.387 -1.927 1.00 98.12 108 ALA A CA 1
ATOM 819 C C . ALA A 1 108 ? 17.248 -0.218 -3.328 1.00 98.12 108 ALA A C 1
ATOM 821 O O . ALA A 1 108 ? 18.100 -0.053 -4.204 1.00 98.12 108 ALA A O 1
ATOM 822 N N . GLY A 1 109 ? 16.098 -0.856 -3.571 1.00 97.56 109 GLY A N 1
ATOM 823 C CA . GLY A 1 109 ? 15.708 -1.356 -4.892 1.00 97.56 109 GLY A CA 1
ATOM 824 C C . GLY A 1 109 ? 15.609 -0.246 -5.943 1.00 97.56 109 GLY A C 1
ATOM 825 O O . GLY A 1 109 ? 16.134 -0.392 -7.047 1.00 97.56 109 GLY A O 1
ATOM 826 N N . ALA A 1 110 ? 15.011 0.895 -5.596 1.00 97.50 110 ALA A N 1
ATOM 827 C CA . ALA A 1 110 ? 14.926 2.049 -6.489 1.00 97.50 110 ALA A CA 1
ATOM 828 C C . ALA A 1 110 ? 16.312 2.602 -6.861 1.00 97.50 110 ALA A C 1
ATOM 830 O O . ALA A 1 110 ? 16.591 2.832 -8.039 1.00 97.50 110 ALA A O 1
ATOM 831 N N . LEU A 1 111 ? 17.212 2.751 -5.881 1.00 97.38 111 LEU A N 1
ATOM 832 C CA . LEU A 1 111 ? 18.586 3.203 -6.127 1.00 97.38 111 LEU A CA 1
ATOM 833 C C . LEU A 1 111 ? 19.377 2.189 -6.962 1.00 97.38 111 LEU A C 1
ATOM 835 O O . LEU A 1 111 ? 20.118 2.580 -7.862 1.00 97.38 111 LEU A O 1
ATOM 839 N N . PHE A 1 112 ? 19.187 0.889 -6.725 1.00 96.62 112 PHE A N 1
ATOM 840 C CA . PHE A 1 112 ? 19.782 -0.163 -7.550 1.00 96.62 112 PHE A CA 1
ATOM 841 C C . PHE A 1 112 ? 19.355 -0.036 -9.018 1.00 96.62 112 PHE A C 1
ATOM 843 O O . PHE A 1 112 ? 20.208 -0.061 -9.910 1.00 96.62 112 PHE A O 1
ATOM 850 N N . HIS A 1 113 ? 18.056 0.143 -9.274 1.00 95.25 113 HIS A N 1
ATOM 851 C CA . HIS A 1 113 ? 17.537 0.304 -10.632 1.00 95.25 113 HIS A CA 1
ATOM 852 C C . HIS A 1 113 ? 18.001 1.600 -11.308 1.00 95.25 113 HIS A C 1
ATOM 854 O O . HIS A 1 113 ? 18.081 1.638 -12.531 1.00 95.25 113 HIS A O 1
ATOM 860 N N . ASN A 1 114 ? 18.343 2.631 -10.534 1.00 94.75 114 ASN A N 1
ATOM 861 C CA . ASN A 1 114 ? 18.848 3.893 -11.064 1.00 94.75 114 ASN A CA 1
ATOM 862 C C . ASN A 1 114 ? 20.361 3.881 -11.350 1.00 94.75 114 ASN A C 1
ATOM 864 O O . ASN A 1 114 ? 20.803 4.478 -12.325 1.00 94.75 114 ASN A O 1
ATOM 868 N N . PHE A 1 115 ? 21.167 3.234 -10.499 1.00 95.25 115 PHE A N 1
ATOM 869 C CA . PHE A 1 115 ? 22.634 3.313 -10.585 1.00 95.25 115 PHE A CA 1
ATOM 870 C C . PHE A 1 115 ? 23.311 2.089 -11.201 1.00 95.25 115 PHE A C 1
ATOM 872 O O . PHE A 1 115 ? 24.401 2.216 -11.753 1.00 95.25 115 PHE A O 1
ATOM 879 N N . LYS A 1 116 ? 22.723 0.895 -11.060 1.00 94.19 116 LYS A N 1
ATOM 880 C CA . LYS A 1 116 ? 23.372 -0.369 -11.445 1.00 94.19 116 LYS A CA 1
ATOM 881 C C . LYS A 1 116 ? 22.654 -1.096 -12.577 1.00 94.19 116 LYS A C 1
ATOM 883 O O . LYS A 1 116 ? 23.309 -1.789 -13.355 1.00 94.19 116 LYS A O 1
ATOM 888 N N . ALA A 1 117 ? 21.332 -0.975 -12.666 1.00 93.50 117 ALA A N 1
ATOM 889 C CA . ALA A 1 117 ? 20.584 -1.495 -13.805 1.00 93.50 117 ALA A CA 1
ATOM 890 C C . ALA A 1 117 ? 20.703 -0.545 -15.015 1.00 93.50 117 ALA A C 1
ATOM 892 O O . ALA A 1 117 ? 20.869 0.660 -14.828 1.00 93.50 117 ALA A O 1
ATOM 893 N N . PRO A 1 118 ? 20.616 -1.058 -16.255 1.00 95.31 118 PRO A N 1
ATOM 894 C CA . PRO A 1 118 ? 20.575 -0.201 -17.432 1.00 95.31 118 PRO A CA 1
ATOM 895 C C . PRO A 1 118 ? 19.273 0.609 -17.465 1.00 95.31 118 PRO A C 1
ATOM 897 O O . PRO A 1 118 ? 18.206 0.111 -17.093 1.00 95.31 118 PRO A O 1
ATOM 900 N N . SER A 1 119 ? 19.354 1.847 -17.957 1.00 94.75 119 SER A N 1
ATOM 901 C CA . SER A 1 119 ? 18.198 2.743 -18.089 1.00 94.75 119 SER A CA 1
ATOM 902 C C . SER A 1 119 ? 17.112 2.173 -19.006 1.00 94.75 119 SER A C 1
ATOM 904 O O . SER A 1 119 ? 15.925 2.393 -18.763 1.00 94.75 119 SER A O 1
ATOM 906 N N . ASP A 1 120 ? 17.509 1.406 -20.024 1.00 95.50 120 ASP A N 1
ATOM 907 C CA . ASP A 1 120 ? 16.626 0.611 -20.874 1.00 95.50 120 ASP A CA 1
ATOM 908 C C . ASP A 1 120 ? 16.893 -0.887 -20.656 1.00 95.50 120 ASP A C 1
ATOM 910 O O . ASP A 1 120 ? 18.013 -1.381 -20.806 1.00 95.50 120 ASP A O 1
ATOM 914 N N . LEU A 1 121 ? 15.847 -1.642 -20.312 1.00 94.69 121 LEU A N 1
ATOM 915 C CA . LEU A 1 121 ? 15.962 -3.082 -20.076 1.00 94.69 121 LEU A CA 1
ATOM 916 C C . LEU A 1 121 ? 16.132 -3.893 -21.363 1.00 94.69 121 LEU A C 1
ATOM 918 O O . LEU A 1 121 ? 16.458 -5.080 -21.283 1.00 94.69 121 LEU A O 1
ATOM 922 N N . LYS A 1 122 ? 15.973 -3.285 -22.542 1.00 93.69 122 LYS A N 1
ATOM 923 C CA . LYS A 1 122 ? 16.317 -3.918 -23.820 1.00 93.69 122 LYS A CA 1
ATOM 924 C C . LYS A 1 122 ? 17.784 -4.342 -23.874 1.00 93.69 122 LYS A C 1
ATOM 926 O O . LYS A 1 122 ? 18.105 -5.385 -24.445 1.00 93.69 122 LYS A O 1
ATOM 931 N N . GLU A 1 123 ? 18.649 -3.561 -23.229 1.00 92.56 123 GLU A N 1
ATOM 932 C CA . GLU A 1 123 ? 20.094 -3.785 -23.125 1.00 92.56 123 GLU A CA 1
ATOM 933 C C . GLU A 1 123 ? 20.470 -4.740 -21.979 1.00 92.56 123 GLU A C 1
ATOM 935 O O . GLU A 1 123 ? 21.623 -5.161 -21.852 1.00 92.56 123 GLU A O 1
ATOM 940 N N . ALA A 1 124 ? 19.506 -5.112 -21.132 1.00 91.56 124 ALA A N 1
ATOM 941 C CA . ALA A 1 124 ? 19.755 -5.994 -20.004 1.00 91.56 124 ALA A CA 1
ATOM 942 C C . ALA A 1 124 ? 20.072 -7.430 -20.457 1.00 91.56 124 ALA A C 1
ATOM 944 O O . ALA A 1 124 ? 19.593 -7.929 -21.478 1.00 91.56 124 ALA A O 1
ATOM 945 N N . LYS A 1 125 ? 20.868 -8.138 -19.650 1.00 89.44 125 LYS A N 1
ATOM 946 C CA . LYS A 1 125 ? 21.223 -9.547 -19.878 1.00 89.44 125 LYS A CA 1
ATOM 947 C C . LYS A 1 125 ? 20.308 -10.481 -19.080 1.00 89.44 125 LYS A C 1
ATOM 949 O O . LYS A 1 125 ? 19.826 -10.140 -18.001 1.00 89.44 125 LYS A O 1
ATOM 954 N N . GLY A 1 126 ? 20.103 -11.694 -19.592 1.00 91.44 126 GLY A N 1
ATOM 955 C CA . GLY A 1 126 ? 19.367 -12.750 -18.892 1.00 91.44 126 GLY A CA 1
ATOM 956 C C . GLY A 1 126 ? 17.872 -12.455 -18.727 1.00 91.44 126 GLY A C 1
ATOM 957 O O . GLY A 1 126 ? 17.217 -11.966 -19.645 1.00 91.44 126 GLY A O 1
ATOM 958 N N . GLN A 1 127 ? 17.323 -12.778 -17.551 1.00 90.44 127 GLN A N 1
ATOM 959 C CA . GLN A 1 127 ? 15.880 -12.672 -17.286 1.00 90.44 127 GLN A CA 1
ATOM 960 C C . GLN A 1 127 ? 15.379 -11.223 -17.253 1.00 90.44 127 GLN A C 1
ATOM 962 O O . GLN A 1 127 ? 14.229 -10.980 -17.601 1.00 90.44 127 GLN A O 1
ATOM 967 N N . ALA A 1 128 ? 16.236 -10.259 -16.899 1.00 88.69 128 ALA A N 1
ATOM 968 C CA . ALA A 1 128 ? 15.867 -8.846 -16.816 1.00 88.69 128 ALA A CA 1
ATOM 969 C C . ALA A 1 128 ? 15.329 -8.296 -18.151 1.00 88.69 128 ALA A C 1
ATOM 971 O O . ALA A 1 128 ? 14.399 -7.495 -18.154 1.00 88.69 128 ALA A O 1
ATOM 972 N N . ARG A 1 129 ? 15.830 -8.801 -19.289 1.00 92.38 129 ARG A N 1
ATOM 973 C CA . ARG A 1 129 ? 15.350 -8.412 -20.624 1.00 92.38 129 ARG A CA 1
ATOM 974 C C . ARG A 1 129 ? 13.879 -8.763 -20.857 1.00 92.38 129 ARG A C 1
ATOM 976 O O . ARG A 1 129 ? 13.206 -8.076 -21.615 1.00 92.38 129 ARG A O 1
ATOM 983 N N . LYS A 1 130 ? 13.354 -9.794 -20.184 1.00 92.38 130 LYS A N 1
ATOM 984 C CA . LYS A 1 130 ? 11.935 -10.177 -20.273 1.00 92.38 130 LYS A CA 1
ATOM 985 C C . LYS A 1 130 ? 10.993 -9.155 -19.635 1.00 92.38 130 LYS A C 1
ATOM 987 O O . LYS A 1 130 ? 9.798 -9.225 -19.890 1.00 92.38 130 LYS A O 1
ATOM 992 N N . PHE A 1 131 ? 11.512 -8.242 -18.811 1.00 93.62 131 PHE A N 1
ATOM 993 C CA . PHE A 1 131 ? 10.743 -7.168 -18.176 1.00 93.62 131 PHE A CA 1
ATOM 994 C C . PHE A 1 131 ? 10.779 -5.855 -18.971 1.00 93.62 131 PHE A C 1
ATOM 996 O O . PHE A 1 131 ? 10.135 -4.888 -18.572 1.00 93.62 131 PHE A O 1
ATOM 1003 N N . HIS A 1 132 ? 11.512 -5.803 -20.089 1.00 96.31 132 HIS A N 1
ATOM 1004 C CA . HIS A 1 132 ? 11.393 -4.693 -21.028 1.00 96.31 132 HIS A CA 1
ATOM 1005 C C . HIS A 1 132 ? 9.973 -4.641 -21.607 1.00 96.31 132 HIS A C 1
ATOM 1007 O O . HIS A 1 132 ? 9.325 -5.677 -21.779 1.00 96.31 132 HIS A O 1
ATOM 1013 N N . PHE A 1 133 ? 9.493 -3.434 -21.890 1.00 95.06 133 PHE A N 1
ATOM 1014 C CA . PHE A 1 133 ? 8.211 -3.202 -22.535 1.00 95.06 133 PHE A CA 1
ATOM 1015 C C . PHE A 1 133 ? 8.295 -1.961 -23.419 1.00 95.06 133 PHE A C 1
ATOM 1017 O O . PHE A 1 133 ? 9.005 -1.006 -23.098 1.00 95.06 133 PHE A O 1
ATOM 1024 N N . GLU A 1 134 ? 7.527 -1.982 -24.500 1.00 95.00 134 GLU A N 1
ATOM 1025 C CA . GLU A 1 134 ? 7.273 -0.835 -25.366 1.00 95.00 134 GLU A CA 1
ATOM 1026 C C . GLU A 1 134 ? 5.774 -0.493 -25.250 1.00 95.00 134 GLU A C 1
ATOM 1028 O O . GLU A 1 134 ? 4.938 -1.364 -24.988 1.00 95.00 134 GLU A O 1
ATOM 1033 N N . TRP A 1 135 ? 5.415 0.790 -25.342 1.00 93.12 135 TRP A N 1
ATOM 1034 C CA . TRP A 1 135 ? 4.036 1.249 -25.091 1.00 93.12 135 TRP A CA 1
ATOM 1035 C C . TRP A 1 135 ? 3.029 0.785 -26.152 1.00 93.12 135 TRP A C 1
ATOM 1037 O O . TRP A 1 135 ? 1.823 0.815 -25.909 1.00 93.12 135 TRP A O 1
ATOM 1047 N N . ASP A 1 136 ? 3.521 0.380 -27.315 1.00 93.75 136 ASP A N 1
ATOM 1048 C CA . ASP A 1 136 ? 2.784 -0.137 -28.461 1.00 93.75 136 ASP A CA 1
ATOM 1049 C C . ASP A 1 136 ? 2.748 -1.675 -28.519 1.00 93.75 136 ASP A C 1
ATOM 1051 O O . ASP A 1 136 ? 2.128 -2.222 -29.428 1.00 93.75 136 ASP A O 1
ATOM 1055 N N . ASP A 1 137 ? 3.327 -2.379 -27.536 1.00 95.94 137 ASP A N 1
ATOM 1056 C CA . ASP A 1 137 ? 3.208 -3.835 -27.392 1.00 95.94 137 ASP A CA 1
ATOM 1057 C C . ASP A 1 137 ? 2.096 -4.216 -26.389 1.00 95.94 137 ASP A C 1
ATOM 1059 O O . ASP A 1 137 ? 2.348 -4.398 -25.187 1.00 95.94 137 ASP A O 1
ATOM 1063 N N . PRO A 1 138 ? 0.839 -4.405 -26.843 1.00 96.56 138 PRO A N 1
ATOM 1064 C CA . PRO A 1 138 ? -0.265 -4.755 -25.956 1.00 96.56 138 PRO A CA 1
ATOM 1065 C C . PRO A 1 138 ? -0.103 -6.139 -25.320 1.00 96.56 138 PRO A C 1
ATOM 1067 O O . PRO A 1 138 ? -0.700 -6.399 -24.272 1.00 96.56 138 PRO A O 1
ATOM 1070 N N . LYS A 1 139 ? 0.686 -7.042 -25.917 1.00 97.19 139 LYS A N 1
ATOM 1071 C CA . LYS A 1 139 ? 0.883 -8.390 -25.380 1.00 97.19 139 LYS A CA 1
ATOM 1072 C C . LYS A 1 139 ? 1.701 -8.320 -24.097 1.00 97.19 139 LYS A C 1
ATOM 1074 O O . LYS A 1 139 ? 1.282 -8.875 -23.080 1.00 97.19 139 LYS A O 1
ATOM 1079 N N . GLN A 1 140 ? 2.829 -7.614 -24.126 1.00 95.69 140 GLN A N 1
ATOM 1080 C CA . GLN A 1 140 ? 3.670 -7.435 -22.945 1.00 95.69 140 GLN A CA 1
ATOM 1081 C C . GLN A 1 140 ? 2.960 -6.606 -21.866 1.00 95.69 140 GLN A C 1
ATOM 1083 O O . GLN A 1 140 ? 2.967 -6.983 -20.691 1.00 95.69 140 GLN A O 1
ATOM 1088 N N . LEU A 1 141 ? 2.261 -5.535 -22.256 1.00 97.19 141 LEU A N 1
ATOM 1089 C CA . LEU A 1 141 ? 1.449 -4.742 -21.327 1.00 97.19 141 LEU A CA 1
ATOM 1090 C C . LEU A 1 141 ? 0.334 -5.574 -20.671 1.00 97.19 141 LEU A C 1
ATOM 1092 O O . LEU A 1 141 ? 0.084 -5.432 -19.474 1.00 97.19 141 LEU A O 1
ATOM 1096 N N . GLY A 1 142 ? -0.294 -6.490 -21.415 1.00 97.94 142 GLY A N 1
ATOM 1097 C CA . GLY A 1 142 ? -1.292 -7.423 -20.887 1.00 97.94 142 GLY A CA 1
ATOM 1098 C C . GLY A 1 142 ? -0.723 -8.380 -19.835 1.00 97.94 142 GLY A C 1
ATOM 1099 O O . GLY A 1 142 ? -1.368 -8.623 -18.813 1.00 97.94 142 GLY A O 1
ATOM 1100 N N . ILE A 1 143 ? 0.506 -8.871 -20.032 1.00 97.56 143 ILE A N 1
ATOM 1101 C CA . ILE A 1 143 ? 1.209 -9.705 -19.044 1.00 97.56 143 ILE A CA 1
ATOM 1102 C C . ILE A 1 143 ? 1.471 -8.905 -17.766 1.00 97.56 143 ILE A C 1
ATOM 1104 O O . ILE A 1 143 ? 1.177 -9.391 -16.671 1.00 97.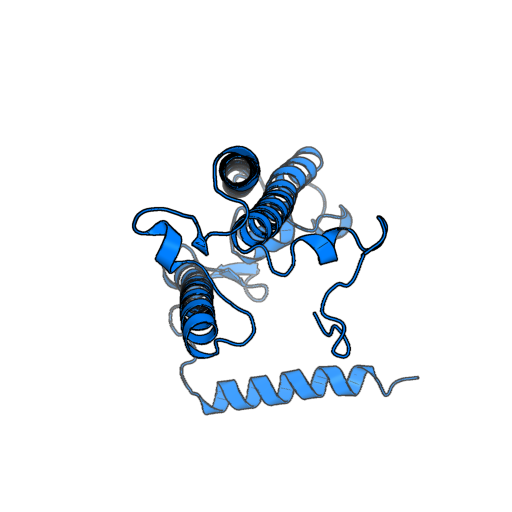56 143 ILE A O 1
ATOM 1108 N N . ILE A 1 144 ? 1.984 -7.678 -17.891 1.00 96.56 144 ILE A N 1
ATOM 1109 C CA . ILE A 1 144 ? 2.247 -6.797 -16.746 1.00 96.56 144 ILE A CA 1
ATOM 1110 C C . ILE A 1 144 ? 0.945 -6.537 -15.981 1.00 96.56 144 ILE A C 1
ATOM 1112 O O . ILE A 1 144 ? 0.896 -6.743 -14.767 1.00 96.56 144 ILE A O 1
ATOM 1116 N N . LEU A 1 145 ? -0.129 -6.155 -16.677 1.00 97.69 145 LEU A N 1
ATOM 1117 C CA . LEU A 1 145 ? -1.441 -5.922 -16.073 1.00 97.69 145 LEU A CA 1
ATOM 1118 C C . LEU A 1 145 ? -1.965 -7.165 -15.339 1.00 97.69 145 LEU A C 1
ATOM 1120 O O . LEU A 1 145 ? -2.421 -7.055 -14.202 1.00 97.69 145 LEU A O 1
ATOM 1124 N N . GLY A 1 146 ? -1.868 -8.345 -15.955 1.00 98.00 146 GLY A N 1
ATOM 1125 C CA . GLY A 1 146 ? -2.319 -9.604 -15.360 1.00 98.00 146 GLY A CA 1
ATOM 1126 C C . GLY A 1 146 ? -1.638 -9.911 -14.023 1.00 98.00 146 GLY A C 1
ATOM 1127 O O . GLY A 1 146 ? -2.314 -10.269 -13.059 1.00 98.00 146 GLY A O 1
ATOM 1128 N N . HIS A 1 147 ? -0.322 -9.693 -13.925 1.00 98.00 147 HIS A N 1
ATOM 1129 C CA . HIS A 1 147 ? 0.409 -9.878 -12.667 1.00 98.00 147 HIS A CA 1
ATOM 1130 C C . HIS A 1 147 ? -0.039 -8.882 -11.590 1.00 98.00 147 HIS A C 1
ATOM 1132 O O . HIS A 1 147 ? -0.244 -9.275 -10.444 1.00 98.00 147 HIS A O 1
ATOM 1138 N N . HIS A 1 148 ? -0.262 -7.611 -11.939 1.00 97.94 148 HIS A N 1
ATOM 1139 C CA . HIS A 1 148 ? -0.765 -6.622 -10.978 1.00 97.94 148 HIS A CA 1
ATOM 1140 C C . HIS A 1 148 ? -2.166 -6.983 -10.465 1.00 97.94 148 HIS A C 1
ATOM 1142 O O . HIS A 1 148 ? -2.425 -6.892 -9.265 1.00 97.94 148 HIS A O 1
ATOM 1148 N N . LEU A 1 149 ? -3.058 -7.445 -11.349 1.00 98.44 149 LEU A N 1
ATOM 1149 C CA . LEU A 1 149 ? -4.394 -7.906 -10.960 1.00 98.44 149 LEU A CA 1
ATOM 1150 C C . LEU A 1 149 ? -4.337 -9.112 -10.015 1.00 98.44 149 LEU A C 1
ATOM 1152 O O . LEU A 1 149 ? -5.149 -9.192 -9.094 1.00 98.44 149 LEU A O 1
ATOM 1156 N N . LEU A 1 150 ? -3.364 -10.009 -10.192 1.00 98.44 150 LEU A N 1
ATOM 1157 C CA . LEU A 1 150 ? -3.139 -11.119 -9.268 1.00 98.44 150 LEU A CA 1
ATOM 1158 C C . LEU A 1 150 ? -2.766 -10.617 -7.865 1.00 98.44 150 LEU A C 1
ATOM 1160 O O . LEU A 1 150 ? -3.387 -11.040 -6.892 1.00 98.44 150 LEU A O 1
ATOM 1164 N N . PHE A 1 151 ? -1.817 -9.681 -7.746 1.00 97.88 151 PHE A N 1
ATOM 1165 C CA . PHE A 1 151 ? -1.436 -9.107 -6.446 1.00 97.88 151 PHE A CA 1
ATOM 1166 C C . PHE A 1 151 ? -2.584 -8.340 -5.779 1.00 97.88 151 PHE A C 1
ATOM 1168 O O . PHE A 1 151 ? -2.785 -8.474 -4.573 1.00 97.88 151 PHE A O 1
ATOM 1175 N N . LEU A 1 152 ? -3.383 -7.594 -6.549 1.00 98.19 152 LEU A N 1
ATOM 1176 C CA . LEU A 1 152 ? -4.587 -6.935 -6.029 1.00 98.19 152 LEU A CA 1
ATOM 1177 C C . LEU A 1 152 ? -5.629 -7.952 -5.541 1.00 98.19 152 LEU A C 1
ATOM 1179 O O . LEU A 1 152 ? -6.240 -7.755 -4.490 1.00 98.19 152 LEU A O 1
ATOM 1183 N N . GLY A 1 153 ? -5.806 -9.058 -6.269 1.00 98.06 153 GLY A N 1
ATOM 1184 C CA . GLY A 1 153 ? -6.672 -10.164 -5.863 1.00 98.06 153 GLY A CA 1
ATOM 1185 C C . GLY A 1 153 ? -6.211 -10.815 -4.559 1.00 98.06 153 GLY A C 1
ATOM 1186 O O . GLY A 1 153 ? -7.019 -11.002 -3.651 1.00 98.06 153 GLY A O 1
ATOM 1187 N N . ILE A 1 154 ? -4.910 -11.085 -4.427 1.00 98.38 154 ILE A N 1
ATOM 1188 C CA . ILE A 1 154 ? -4.315 -11.600 -3.185 1.00 98.38 154 ILE A CA 1
ATOM 1189 C C . ILE A 1 154 ? -4.526 -10.603 -2.039 1.00 98.38 154 ILE A C 1
ATOM 1191 O O . ILE A 1 154 ? -4.960 -11.007 -0.966 1.00 98.38 154 ILE A O 1
ATOM 1195 N N . GLY A 1 155 ? -4.312 -9.303 -2.265 1.00 97.44 155 GLY A N 1
ATOM 1196 C CA . GLY A 1 155 ? -4.569 -8.261 -1.266 1.00 97.44 155 GLY A CA 1
ATOM 1197 C C . GLY A 1 155 ? -6.017 -8.252 -0.762 1.00 97.44 155 GLY A C 1
ATOM 1198 O O . GLY A 1 155 ? -6.256 -8.180 0.442 1.00 97.44 155 GLY A O 1
ATOM 1199 N N . ALA A 1 156 ? -6.996 -8.409 -1.659 1.00 98.00 156 ALA A N 1
ATOM 1200 C CA . ALA A 1 156 ? -8.402 -8.532 -1.272 1.00 98.00 156 ALA A CA 1
ATOM 1201 C C . ALA A 1 156 ? -8.671 -9.804 -0.447 1.00 98.00 156 ALA A C 1
ATOM 1203 O O . ALA A 1 156 ? -9.424 -9.764 0.528 1.00 98.00 156 ALA A O 1
ATOM 1204 N N . LEU A 1 157 ? -8.036 -10.925 -0.803 1.00 97.62 157 LEU A N 1
ATOM 1205 C CA . LEU A 1 157 ? -8.143 -12.177 -0.051 1.00 97.62 157 LEU A CA 1
ATOM 1206 C C . LEU A 1 157 ? -7.463 -12.105 1.321 1.00 97.62 157 LEU A C 1
ATOM 1208 O O . LEU A 1 157 ? -7.958 -12.730 2.252 1.00 97.62 157 LEU A O 1
ATOM 1212 N N . LEU A 1 158 ? -6.394 -11.321 1.489 1.00 97.94 158 LEU A N 1
ATOM 1213 C CA . LEU A 1 158 ? -5.778 -11.091 2.801 1.00 97.94 158 LEU A CA 1
ATOM 1214 C C . LEU A 1 158 ? -6.744 -10.390 3.764 1.00 97.94 158 LEU A C 1
ATOM 1216 O O . LEU A 1 158 ? -6.806 -10.765 4.933 1.00 97.94 158 LEU A O 1
ATOM 1220 N N . LEU A 1 159 ? -7.555 -9.441 3.282 1.00 97.25 159 LEU A N 1
ATOM 1221 C CA . LEU A 1 159 ? -8.607 -8.825 4.099 1.00 97.25 159 LEU A CA 1
ATOM 1222 C C . LEU A 1 159 ? -9.696 -9.838 4.484 1.00 97.25 159 LEU A C 1
ATOM 1224 O O . LEU A 1 159 ? -10.138 -9.862 5.632 1.00 97.25 159 LEU A O 1
ATOM 1228 N N . VAL A 1 160 ? -10.104 -10.701 3.547 1.00 97.62 160 VAL A N 1
ATOM 1229 C CA . VAL A 1 160 ? -11.038 -11.803 3.844 1.00 97.62 160 VAL A CA 1
ATOM 1230 C C . VAL A 1 160 ? -10.434 -12.740 4.891 1.00 97.62 160 VAL A C 1
ATOM 1232 O O . VAL A 1 160 ? -11.097 -13.071 5.870 1.00 97.62 160 VAL A O 1
ATOM 1235 N N . GLY A 1 161 ? -9.161 -13.106 4.740 1.00 97.56 161 GLY A N 1
ATOM 1236 C CA . GLY A 1 161 ? -8.441 -13.928 5.707 1.00 97.56 161 GLY A CA 1
ATOM 1237 C C . GLY A 1 161 ? -8.365 -13.277 7.088 1.00 97.56 161 GLY A C 1
ATOM 1238 O O . GLY A 1 161 ? -8.626 -13.946 8.087 1.00 97.56 161 GLY A O 1
ATOM 1239 N N . LYS A 1 162 ? -8.117 -11.961 7.158 1.00 96.81 162 LYS A N 1
ATOM 1240 C CA . LYS A 1 162 ? -8.128 -11.204 8.420 1.00 96.81 162 LYS A CA 1
ATOM 1241 C C . LYS A 1 162 ? -9.481 -11.299 9.119 1.00 96.81 162 LYS A C 1
ATOM 1243 O O . LYS A 1 162 ? -9.530 -11.563 10.318 1.00 96.81 162 LYS A O 1
ATOM 1248 N N . ALA A 1 163 ? -10.561 -11.132 8.362 1.00 96.81 163 ALA A N 1
ATOM 1249 C CA . ALA A 1 163 ? -11.918 -11.168 8.887 1.00 96.81 163 ALA A CA 1
ATOM 1250 C C . ALA A 1 163 ? -12.366 -12.568 9.339 1.00 96.81 163 ALA A C 1
ATOM 1252 O O . ALA A 1 163 ? -13.121 -12.674 10.301 1.00 96.81 163 ALA A O 1
ATOM 1253 N N . MET A 1 164 ? -11.935 -13.629 8.650 1.00 97.38 164 MET A N 1
ATOM 1254 C CA . MET A 1 164 ? -12.442 -14.989 8.884 1.00 97.38 164 MET A CA 1
ATOM 1255 C C . MET A 1 164 ? -11.531 -15.859 9.755 1.00 97.38 164 MET A C 1
ATOM 1257 O O . MET A 1 164 ? -12.028 -16.704 10.492 1.00 97.38 164 MET A O 1
ATOM 1261 N N . PHE A 1 165 ? -10.211 -15.687 9.665 1.00 96.44 165 PHE A N 1
ATOM 1262 C CA . PHE A 1 165 ? -9.244 -16.635 10.234 1.00 96.44 165 PHE A CA 1
ATOM 1263 C C . PHE A 1 165 ? -8.243 -15.993 11.200 1.00 96.44 165 PHE A C 1
ATOM 1265 O O . PHE A 1 165 ? -7.727 -16.682 12.076 1.00 96.44 165 PHE A O 1
ATOM 1272 N N . TRP A 1 166 ? -7.971 -14.689 11.081 1.00 95.12 166 TRP A N 1
ATOM 1273 C CA . TRP A 1 166 ? -6.958 -13.998 11.894 1.00 95.12 166 TRP A CA 1
ATOM 1274 C C . TRP A 1 166 ? -7.570 -12.935 12.813 1.00 95.12 166 TRP A C 1
ATOM 1276 O O . TRP A 1 166 ? -7.280 -11.739 12.725 1.00 95.12 166 TRP A O 1
ATOM 1286 N N . GLY A 1 167 ? -8.447 -13.383 13.709 1.00 90.62 167 GLY A N 1
ATOM 1287 C CA . GLY A 1 167 ? -8.980 -12.579 14.813 1.00 90.62 167 GLY A CA 1
ATOM 1288 C C . GLY A 1 167 ? -10.203 -11.722 14.486 1.00 90.62 167 GLY A C 1
ATOM 1289 O O . GLY A 1 167 ? -10.886 -11.322 15.413 1.00 90.62 167 GLY A O 1
ATOM 1290 N N . GLY A 1 168 ? -10.543 -11.485 13.213 1.00 94.38 168 GLY A N 1
ATOM 1291 C CA . GLY A 1 168 ? -11.768 -10.768 12.846 1.00 94.38 168 GLY A CA 1
ATOM 1292 C C . GLY A 1 168 ? -11.581 -9.284 12.531 1.00 94.38 168 GLY A C 1
ATOM 1293 O O . GLY A 1 168 ? -10.465 -8.819 12.295 1.00 94.38 168 GLY A O 1
ATOM 1294 N N . LEU A 1 169 ? -12.691 -8.550 12.475 1.00 96.00 169 LEU A N 1
ATOM 1295 C CA . LEU A 1 169 ? -12.742 -7.098 12.257 1.00 96.00 169 LEU A CA 1
ATOM 1296 C C . LEU A 1 169 ? -13.544 -6.442 13.379 1.00 96.00 169 LEU A C 1
ATOM 1298 O O . LEU A 1 169 ? -14.423 -7.081 13.953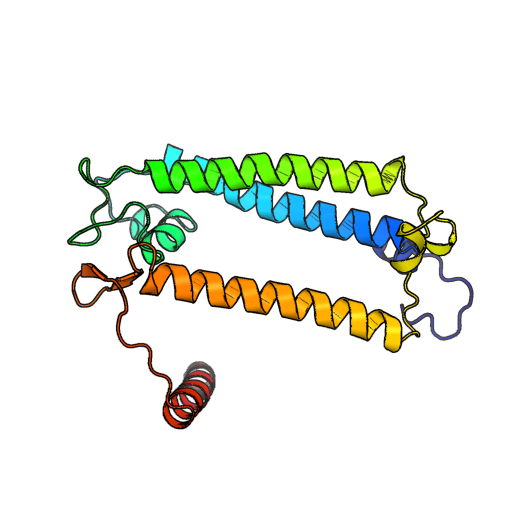 1.00 96.00 169 LEU A O 1
ATOM 1302 N N . TYR A 1 170 ? -13.286 -5.167 13.655 1.00 94.19 170 TYR A N 1
ATOM 1303 C CA . TYR A 1 170 ? -14.078 -4.427 14.633 1.00 94.19 170 TYR A CA 1
ATOM 1304 C C . TYR A 1 170 ? -15.515 -4.208 14.122 1.00 94.19 170 TYR A C 1
ATOM 1306 O O . TYR A 1 170 ? -15.708 -3.676 13.024 1.00 94.19 170 TYR A O 1
ATOM 1314 N N . ASP A 1 171 ? -16.526 -4.620 14.894 1.00 94.62 171 ASP A N 1
ATOM 1315 C CA . ASP A 1 171 ? -17.943 -4.395 14.582 1.00 94.62 171 ASP A CA 1
ATOM 1316 C C . ASP A 1 171 ? -18.571 -3.419 15.579 1.00 94.62 171 ASP A C 1
ATOM 1318 O O . ASP A 1 171 ? -18.790 -3.728 16.747 1.00 94.62 171 ASP A O 1
ATOM 1322 N N . VAL A 1 172 ? -18.944 -2.248 15.067 1.00 92.06 172 VAL A N 1
ATOM 1323 C CA . VAL A 1 172 ? -19.552 -1.147 15.824 1.00 92.06 172 VAL A CA 1
ATOM 1324 C C . VAL A 1 172 ? -20.872 -1.504 16.513 1.00 92.06 172 VAL A C 1
ATOM 1326 O O . VAL A 1 172 ? -21.232 -0.851 17.486 1.00 92.06 172 VAL A O 1
ATOM 1329 N N . ASN A 1 173 ? -21.610 -2.508 16.026 1.00 93.50 173 ASN A N 1
ATOM 1330 C CA . ASN A 1 173 ? -22.913 -2.866 16.598 1.00 93.50 173 ASN A CA 1
ATOM 1331 C C . ASN A 1 173 ? -22.773 -3.651 17.901 1.00 93.50 173 ASN A C 1
ATOM 1333 O O . ASN A 1 173 ? -23.632 -3.547 18.770 1.00 93.50 173 ASN A O 1
ATOM 1337 N N . ILE A 1 174 ? -21.707 -4.443 18.015 1.00 93.38 174 ILE A N 1
ATOM 1338 C CA . ILE A 1 174 ? -21.368 -5.173 19.243 1.00 93.38 174 ILE A CA 1
ATOM 1339 C C . ILE A 1 174 ? -20.257 -4.474 20.037 1.00 93.38 174 ILE A C 1
ATOM 1341 O O . ILE A 1 174 ? -20.003 -4.849 21.171 1.00 93.38 174 ILE A O 1
ATOM 1345 N N . GLN A 1 175 ? -19.619 -3.465 19.434 1.00 92.31 175 GLN A N 1
ATOM 1346 C CA . GLN A 1 175 ? -18.499 -2.696 19.975 1.00 92.31 175 GLN A CA 1
ATOM 1347 C C . GLN A 1 175 ? -17.264 -3.541 20.311 1.00 92.31 175 GLN A C 1
ATOM 1349 O O . GLN A 1 175 ? -16.507 -3.191 21.208 1.00 92.31 175 GLN A O 1
ATOM 1354 N N . ASP A 1 176 ? -17.032 -4.624 19.573 1.00 91.81 176 ASP A N 1
ATOM 1355 C CA . ASP A 1 176 ? -15.903 -5.529 19.787 1.00 91.81 176 ASP A CA 1
ATOM 1356 C C . ASP A 1 176 ? -15.428 -6.151 18.463 1.00 91.81 176 ASP A C 1
ATOM 1358 O O . ASP A 1 176 ? -16.082 -6.043 17.414 1.00 91.81 176 ASP A O 1
ATOM 1362 N N . VAL A 1 177 ? -14.262 -6.792 18.490 1.00 92.50 177 VAL A N 1
ATOM 1363 C CA . VAL A 1 177 ? -13.698 -7.512 17.352 1.00 92.50 177 VAL A CA 1
ATOM 1364 C C . VAL A 1 177 ? -14.459 -8.820 17.137 1.00 92.50 177 VAL A C 1
ATOM 1366 O O . VAL A 1 177 ? -14.505 -9.696 17.995 1.00 92.50 177 VAL A O 1
ATOM 1369 N N . ARG A 1 178 ? -15.033 -8.986 15.940 1.00 94.00 178 ARG A N 1
ATOM 1370 C CA . ARG A 1 178 ? -15.800 -10.175 15.559 1.00 94.00 178 ARG A CA 1
ATOM 1371 C C . ARG A 1 178 ? -15.160 -10.929 14.406 1.00 94.00 178 ARG A C 1
ATOM 1373 O O . ARG A 1 178 ? -14.932 -10.374 13.326 1.00 94.00 178 ARG A O 1
ATOM 1380 N N . VAL A 1 179 ? -14.994 -12.236 14.592 1.00 96.69 179 VAL A N 1
ATOM 1381 C CA . VAL A 1 179 ? -14.684 -13.170 13.504 1.00 96.69 179 VAL A CA 1
ATOM 1382 C C . VAL A 1 179 ? -15.914 -13.369 12.621 1.00 96.69 179 VAL A C 1
ATOM 1384 O O . VAL A 1 179 ? -17.004 -13.690 13.094 1.00 96.69 179 VAL A O 1
ATOM 1387 N N . VAL A 1 180 ? -15.745 -13.189 11.314 1.00 96.06 180 VAL A N 1
ATOM 1388 C CA . VAL A 1 180 ? -16.805 -13.400 10.326 1.00 96.06 180 VAL A CA 1
ATOM 1389 C C . VAL A 1 180 ? -16.802 -14.864 9.898 1.00 96.06 180 VAL A C 1
ATOM 1391 O O . VAL A 1 180 ? -15.934 -15.292 9.146 1.00 96.06 180 VAL A O 1
ATOM 1394 N N . THR A 1 181 ? -17.786 -15.636 10.347 1.00 96.00 181 THR A N 1
ATOM 1395 C CA . THR A 1 181 ? -17.911 -17.065 10.007 1.00 96.00 181 THR A CA 1
ATOM 1396 C C . THR A 1 181 ? -18.706 -17.302 8.723 1.00 96.00 181 THR A C 1
ATOM 1398 O O . THR A 1 181 ? -18.392 -18.210 7.958 1.00 96.00 181 THR A O 1
ATOM 1401 N N . GLU A 1 182 ? -19.700 -16.454 8.444 1.00 95.38 182 GLU A N 1
ATOM 1402 C CA . GLU A 1 182 ? -20.646 -16.631 7.336 1.00 95.38 182 GLU A CA 1
ATOM 1403 C C . GLU A 1 182 ? -20.625 -15.435 6.363 1.00 95.38 182 GLU A C 1
ATOM 1405 O O . GLU A 1 182 ? -21.477 -14.540 6.421 1.00 95.38 182 GLU A O 1
ATOM 1410 N N . PRO A 1 183 ? -19.647 -15.365 5.440 1.00 94.44 183 PRO A N 1
ATOM 1411 C CA . PRO A 1 183 ? -19.603 -14.302 4.444 1.00 94.44 183 PRO A CA 1
ATOM 1412 C C . PRO A 1 183 ? -20.752 -14.439 3.433 1.00 94.44 183 PRO A C 1
ATOM 1414 O O . PRO A 1 183 ? -21.067 -15.521 2.941 1.00 94.44 183 PRO A O 1
ATOM 1417 N N . THR A 1 184 ? -21.356 -13.318 3.031 1.00 94.94 184 THR A N 1
ATOM 1418 C CA . THR A 1 184 ? -22.417 -13.332 2.012 1.00 94.94 184 THR A CA 1
ATOM 1419 C C . THR A 1 184 ? -21.861 -13.680 0.624 1.00 94.94 184 THR A C 1
ATOM 1421 O O . THR A 1 184 ? -21.247 -12.844 -0.046 1.00 94.94 184 THR A O 1
ATOM 1424 N N . LEU A 1 185 ? -22.142 -14.894 0.145 1.00 93.94 185 LEU A N 1
ATOM 1425 C CA . LEU A 1 185 ? -21.685 -15.374 -1.168 1.00 93.94 185 LEU A CA 1
ATOM 1426 C C . LEU A 1 185 ? -22.665 -15.087 -2.319 1.00 93.94 185 LEU A C 1
ATOM 1428 O O . LEU A 1 185 ? -22.277 -15.161 -3.486 1.00 93.94 185 LEU A O 1
ATOM 1432 N N . ASN A 1 186 ? -23.913 -14.709 -2.017 1.00 95.25 186 ASN A N 1
ATOM 1433 C CA . ASN A 1 186 ? -24.948 -14.485 -3.029 1.00 95.25 186 ASN A CA 1
ATOM 1434 C C . ASN A 1 186 ? -24.578 -13.321 -3.986 1.00 95.25 186 ASN A C 1
ATOM 1436 O O . ASN A 1 186 ? -24.478 -12.163 -3.555 1.00 95.25 186 ASN A O 1
ATOM 1440 N N . PRO A 1 187 ? -24.411 -13.577 -5.302 1.00 92.50 187 PRO A N 1
ATOM 1441 C CA . PRO A 1 187 ? -24.027 -12.547 -6.266 1.00 92.50 187 PRO A CA 1
ATOM 1442 C C . PRO A 1 187 ? -25.099 -11.467 -6.469 1.00 92.50 187 PRO A C 1
ATOM 1444 O O . PRO A 1 187 ? -24.750 -10.318 -6.748 1.00 92.50 187 PRO A O 1
ATOM 1447 N N . LEU A 1 188 ? -26.386 -11.788 -6.298 1.00 93.19 188 LEU A N 1
ATOM 1448 C CA . LEU A 1 188 ? -27.477 -10.823 -6.458 1.00 93.19 188 LEU A CA 1
ATOM 1449 C C . LEU A 1 188 ? -27.449 -9.773 -5.349 1.00 93.19 188 LEU A C 1
ATOM 1451 O O . LEU A 1 188 ? -27.502 -8.578 -5.642 1.00 93.19 188 LEU A O 1
ATOM 1455 N N . THR A 1 189 ? -27.261 -10.201 -4.101 1.00 89.06 189 THR A N 1
ATOM 1456 C CA . THR A 1 189 ? -27.118 -9.302 -2.948 1.00 89.06 189 THR A CA 1
ATOM 1457 C C . THR A 1 189 ? -25.918 -8.369 -3.125 1.00 89.06 189 THR A C 1
ATOM 1459 O O . THR A 1 189 ? -26.028 -7.157 -2.923 1.00 89.06 189 THR A O 1
ATOM 1462 N N . ARG A 1 190 ? -24.776 -8.896 -3.594 1.00 86.88 190 ARG A N 1
ATOM 1463 C CA . ARG A 1 190 ? -23.583 -8.081 -3.893 1.00 86.88 190 ARG A CA 1
ATOM 1464 C C . ARG A 1 190 ? -23.847 -7.060 -5.001 1.00 86.88 190 ARG A C 1
ATOM 1466 O O . ARG A 1 190 ? -23.490 -5.889 -4.863 1.00 86.88 190 ARG A O 1
ATOM 1473 N N . ARG A 1 191 ? -24.533 -7.462 -6.075 1.00 84.81 191 ARG A N 1
ATOM 1474 C CA . ARG A 1 191 ? -24.897 -6.569 -7.188 1.00 84.81 191 ARG A CA 1
ATOM 1475 C C . ARG A 1 191 ? -25.869 -5.470 -6.757 1.00 84.81 191 ARG A C 1
ATOM 1477 O O . ARG A 1 191 ? -25.725 -4.327 -7.193 1.00 84.81 191 ARG A O 1
ATOM 1484 N N . GLN A 1 192 ? -26.840 -5.792 -5.906 1.00 88.12 192 GLN A N 1
ATOM 1485 C CA . GLN A 1 192 ? -27.770 -4.816 -5.334 1.00 88.12 192 GLN A CA 1
ATOM 1486 C C . GLN A 1 192 ? -27.031 -3.781 -4.481 1.00 88.12 192 GLN A C 1
ATOM 1488 O O . GLN A 1 192 ? -27.203 -2.582 -4.711 1.00 88.12 192 GLN A O 1
ATOM 1493 N N . LYS A 1 193 ? -26.133 -4.217 -3.582 1.00 85.25 193 LYS A N 1
ATOM 1494 C CA . LYS A 1 193 ? -25.280 -3.299 -2.808 1.00 85.25 193 LYS A CA 1
ATOM 1495 C C . LYS A 1 193 ? -24.430 -2.407 -3.716 1.00 85.25 193 LYS A C 1
ATOM 1497 O O . LYS A 1 193 ? -24.412 -1.196 -3.518 1.00 85.25 193 LYS A O 1
ATOM 1502 N N . ALA A 1 194 ? -23.811 -2.958 -4.763 1.00 80.94 194 ALA A N 1
ATOM 1503 C CA . ALA A 1 194 ? -23.014 -2.176 -5.714 1.00 80.94 194 ALA A CA 1
ATOM 1504 C C . ALA A 1 194 ? -23.836 -1.093 -6.444 1.00 80.94 194 ALA A C 1
ATOM 1506 O O . ALA A 1 194 ? -23.355 0.021 -6.668 1.00 80.94 194 ALA A O 1
ATOM 1507 N N . ARG A 1 195 ? -25.095 -1.391 -6.796 1.00 81.56 195 ARG A N 1
ATOM 1508 C CA . ARG A 1 195 ? -26.023 -0.407 -7.380 1.00 81.56 195 ARG A CA 1
ATOM 1509 C C . ARG A 1 195 ? -26.436 0.662 -6.370 1.00 81.56 195 ARG A C 1
ATOM 1511 O O . ARG A 1 195 ? -26.436 1.840 -6.712 1.00 81.56 195 ARG A O 1
ATOM 1518 N N . SER A 1 196 ? -26.746 0.264 -5.138 1.00 82.69 196 SER A N 1
ATOM 1519 C CA . SER A 1 196 ? -27.107 1.194 -4.064 1.00 82.69 196 SER A CA 1
ATOM 1520 C C . SER A 1 196 ? -25.962 2.163 -3.748 1.00 82.69 196 SER A C 1
ATOM 1522 O O . SER A 1 196 ? -26.157 3.377 -3.771 1.00 82.69 196 SER A O 1
ATOM 1524 N N . PHE A 1 197 ? -24.734 1.653 -3.607 1.00 75.12 197 PHE A N 1
ATOM 1525 C CA . PHE A 1 197 ? -23.534 2.462 -3.377 1.00 75.12 197 PHE A CA 1
ATOM 1526 C C . PHE A 1 197 ? -23.320 3.525 -4.468 1.00 75.12 197 PHE A C 1
ATOM 1528 O O . PHE A 1 197 ? -22.973 4.672 -4.184 1.00 75.12 197 PHE A O 1
ATOM 1535 N N . A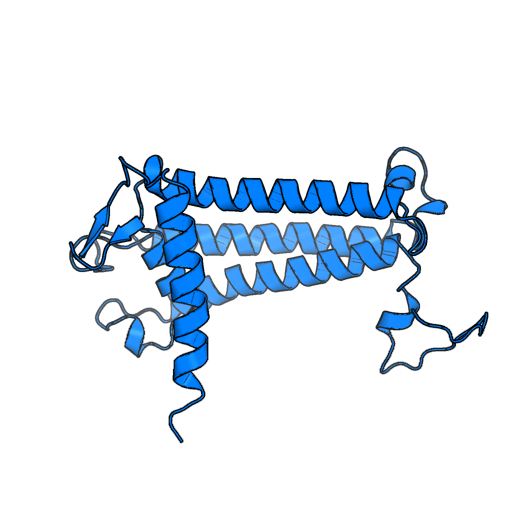RG A 1 198 ? -23.601 3.178 -5.732 1.00 66.12 198 ARG A N 1
ATOM 1536 C CA . ARG A 1 198 ? -23.547 4.119 -6.862 1.00 66.12 198 ARG A CA 1
ATOM 1537 C C . ARG A 1 198 ? -24.599 5.233 -6.757 1.00 66.12 198 ARG A C 1
ATOM 1539 O O . ARG A 1 198 ? -24.325 6.360 -7.162 1.00 66.12 198 ARG A O 1
ATOM 1546 N N . ASN A 1 199 ? -25.780 4.933 -6.220 1.00 57.28 199 ASN A N 1
ATOM 1547 C CA . ASN A 1 199 ? -26.887 5.885 -6.101 1.00 57.28 199 ASN A CA 1
ATOM 1548 C C . ASN A 1 199 ? -26.742 6.827 -4.896 1.00 57.28 199 ASN A C 1
ATOM 1550 O O . ASN A 1 199 ? -27.134 7.989 -5.001 1.00 57.28 199 ASN A O 1
ATOM 1554 N N . VAL A 1 200 ? -26.111 6.385 -3.801 1.00 53.97 200 VAL A N 1
ATOM 1555 C CA . VAL A 1 200 ? -25.781 7.250 -2.650 1.00 53.97 200 VAL A CA 1
ATOM 1556 C C . VAL A 1 200 ? -24.872 8.410 -3.081 1.00 53.97 200 VAL A C 1
ATOM 1558 O O . VAL A 1 200 ? -25.158 9.561 -2.765 1.00 53.97 200 VAL A O 1
ATOM 1561 N N . LYS A 1 201 ? -23.866 8.157 -3.933 1.00 47.56 201 LYS A N 1
ATOM 1562 C CA . LYS A 1 201 ? -23.009 9.220 -4.501 1.00 47.56 201 LYS A CA 1
ATOM 1563 C C . LYS A 1 201 ? -23.738 10.196 -5.438 1.00 47.56 201 LYS A C 1
ATOM 1565 O O . LYS A 1 201 ? -23.244 11.298 -5.651 1.00 47.56 201 LYS A O 1
ATOM 1570 N N . ARG A 1 202 ? -24.892 9.823 -6.010 1.00 46.28 202 ARG A N 1
ATOM 1571 C CA . ARG A 1 202 ? -25.696 10.724 -6.859 1.00 46.28 202 ARG A CA 1
ATOM 1572 C C . ARG A 1 202 ? -26.623 11.634 -6.052 1.00 46.28 202 ARG A C 1
ATOM 1574 O O . ARG A 1 202 ? -26.869 12.743 -6.502 1.00 46.28 202 ARG A O 1
ATOM 1581 N N . ARG A 1 203 ? -27.094 11.217 -4.868 1.00 43.28 203 ARG A N 1
ATOM 1582 C CA . ARG A 1 203 ? -27.967 12.055 -4.018 1.00 43.28 203 ARG A CA 1
ATOM 1583 C C . ARG A 1 203 ? -27.238 13.208 -3.325 1.00 43.28 203 ARG A C 1
ATOM 1585 O O . ARG A 1 203 ? -27.849 14.243 -3.123 1.00 43.28 203 ARG A O 1
ATOM 1592 N N . ILE A 1 204 ? -25.938 13.077 -3.059 1.00 49.16 204 ILE A N 1
ATOM 1593 C CA . ILE A 1 204 ? -25.128 14.144 -2.437 1.00 49.16 204 ILE A CA 1
ATOM 1594 C C . ILE A 1 204 ? -24.915 15.344 -3.391 1.00 49.16 204 ILE A C 1
ATOM 1596 O O . ILE A 1 204 ? -24.563 16.428 -2.953 1.00 49.16 204 ILE A O 1
ATOM 1600 N N . LYS A 1 205 ? -25.173 15.192 -4.701 1.00 46.19 205 LYS A N 1
ATOM 1601 C CA . LYS A 1 205 ? -25.051 16.280 -5.692 1.00 46.19 205 LYS A CA 1
ATOM 1602 C C . LYS A 1 205 ? -26.346 17.062 -5.970 1.00 46.19 205 LYS A C 1
ATOM 1604 O O . LYS A 1 205 ? -26.322 17.916 -6.846 1.00 46.19 205 LYS A O 1
ATOM 1609 N N . VAL A 1 206 ? -27.463 16.771 -5.293 1.00 45.22 206 VAL A N 1
ATOM 1610 C CA . VAL A 1 206 ? -28.783 17.378 -5.610 1.00 45.22 206 VAL A CA 1
ATOM 1611 C C . VAL A 1 206 ? -29.371 18.174 -4.435 1.00 45.22 206 VAL A C 1
ATOM 1613 O O . VAL A 1 206 ? -30.536 18.543 -4.450 1.00 45.22 206 VAL A O 1
ATOM 1616 N N . THR A 1 207 ? -28.573 18.477 -3.415 1.00 47.09 207 THR A N 1
ATOM 1617 C CA . THR A 1 207 ? -28.963 19.397 -2.338 1.00 47.09 207 THR A CA 1
ATOM 1618 C C . THR A 1 207 ? -28.024 20.596 -2.346 1.00 47.09 207 THR A C 1
ATOM 1620 O O . THR A 1 207 ? -27.049 20.612 -1.600 1.00 47.09 207 THR A O 1
ATOM 1623 N N . ASN A 1 208 ? -28.305 21.539 -3.245 1.00 41.28 208 ASN A N 1
ATOM 1624 C CA . ASN A 1 208 ? -27.950 22.954 -3.147 1.00 41.28 208 ASN A CA 1
ATOM 1625 C C . ASN A 1 208 ? -29.236 23.742 -3.382 1.00 41.28 208 ASN A C 1
ATOM 1627 O O . ASN A 1 208 ? -29.955 23.362 -4.337 1.00 41.28 208 ASN A O 1
#

Foldseek 3Di:
DPPVPDPDDDDDPVPVVVVLPQQLLLVLLVVLLVVLVVLQCLLVLLVVCVVQDDQVDDPVVRPDDNVVVCLQLVQCAFALRGNDPVRDCVSSNVSSVVSNVVSVVSNVVSVCSVPPNGSHQCPPDDPSVLSGDDPPPVPSVVVVVVVVVVVVVVVVVVSVCSQAPVQHGQDPVRRGGDRDPDDDPDVVVVVVVVVVVVVVVVVVPPDD

Secondary structure (DSSP, 8-state):
---TT-S-PPPPGGGGGGGGTT-HHHHHHHHHHHHHHHHHHHHHHHHHHHHH--TTS-GGGTT-SHHHHHHHTTSS--GGG--STTS-SHHHHHHHHHHHHHHHHHHHHHHHHHHTS-SSGGG--GGGGGG---TT-HHHHHHHHHHHHHHHHHHHHHHHHHHHTSS-EEETTTTEEE---S----HHHHHHHHHHHHHHHHHTTS--